Protein AF-A0A2S2P0H0-F1 (afdb_monomer_lite)

Radius of gyration: 35.39 Å; chains: 1; bounding box: 73×64×90 Å

InterPro domains:
  IPR006958 Mak16 protein [PF04874] (46-156)

Foldseek 3Di:
DCVVCVPPDPVVVVVVVVVVVVVVVVVVVVVVVVPDDDADQDDDDPVNVVVVVLVVVLCCLVPVVVLVVLVVVLVCVVVCVPPPPDPDDPVVNVVSVVVNVVVVVPPPPPNPPPSVVVCVVVPDPDPPPPDPPPDDPPDDDDDDDDDDDDDDDDDPPPVVPDDDDDDDDPDDDDRDHDDDDDPPPDDD

Sequence (188 aa):
MNEHMLYWPGPLKSMCKQRFVRITQYLIRMRKLKLKTQKELVSMPRKVEKRVKRREYKAEIAARLDNVIEKELVERLKKGTYGDMYNINQQAFEKALEKEGEEDEDNDDVDEYTAAEEESDIGEDNDEMFDSDIEDGDNVSDYVCSDGEEEEMEDIEDIAAKKIKKVVKPKGRPHVEIEYENEVNKTN

Structure (mmCIF, N/CA/C/O backbone):
data_AF-A0A2S2P0H0-F1
#
_entry.id   AF-A0A2S2P0H0-F1
#
loop_
_atom_site.group_PDB
_atom_site.id
_atom_site.type_symbol
_atom_site.label_atom_id
_atom_site.label_alt_id
_atom_site.label_comp_id
_atom_site.label_asym_id
_atom_site.label_entity_id
_atom_site.label_seq_id
_atom_site.pdbx_PDB_ins_code
_atom_site.Cartn_x
_atom_site.Cartn_y
_atom_site.Cartn_z
_atom_site.occupancy
_atom_site.B_iso_or_equiv
_atom_site.auth_seq_id
_atom_site.auth_comp_id
_atom_site.auth_asym_id
_atom_site.auth_atom_id
_atom_site.pdbx_PDB_model_num
ATOM 1 N N . MET A 1 1 ? 26.854 -6.892 -38.963 1.00 72.81 1 MET A N 1
ATOM 2 C CA . MET A 1 1 ? 27.059 -5.420 -38.863 1.00 72.81 1 MET A CA 1
ATOM 3 C C . MET A 1 1 ? 28.357 -4.970 -39.531 1.00 72.81 1 MET A C 1
ATOM 5 O O . MET A 1 1 ? 28.310 -4.035 -40.312 1.00 72.81 1 MET A O 1
ATOM 9 N N . ASN A 1 2 ? 29.493 -5.638 -39.281 1.00 77.00 2 ASN A N 1
ATOM 10 C CA . ASN A 1 2 ? 30.774 -5.290 -39.919 1.00 77.00 2 ASN A CA 1
ATOM 11 C C . ASN A 1 2 ? 30.757 -5.454 -41.447 1.00 77.00 2 ASN A C 1
ATOM 13 O O . ASN A 1 2 ? 31.268 -4.591 -42.148 1.00 77.00 2 ASN A O 1
ATOM 17 N N . GLU A 1 3 ? 30.110 -6.509 -41.944 1.00 85.06 3 GLU A N 1
ATOM 18 C CA . GLU A 1 3 ? 29.990 -6.801 -43.380 1.00 85.06 3 GLU A CA 1
ATOM 19 C C . GLU A 1 3 ? 29.195 -5.725 -44.136 1.00 85.06 3 GLU A C 1
ATOM 21 O O . GLU A 1 3 ? 29.598 -5.290 -45.206 1.00 85.06 3 GLU A O 1
ATOM 26 N N . HIS A 1 4 ? 28.111 -5.211 -43.546 1.00 86.06 4 HIS A N 1
ATOM 27 C CA . HIS A 1 4 ? 27.247 -4.208 -44.184 1.00 86.06 4 HIS A CA 1
ATOM 28 C C . HIS A 1 4 ? 27.751 -2.763 -44.052 1.00 86.06 4 HIS A C 1
ATOM 30 O O . HIS A 1 4 ? 27.217 -1.870 -44.700 1.00 86.06 4 HIS A O 1
ATOM 36 N N . MET A 1 5 ? 28.764 -2.507 -43.218 1.00 87.88 5 MET A N 1
ATOM 37 C CA . MET A 1 5 ? 29.334 -1.169 -43.012 1.00 87.88 5 MET A CA 1
ATOM 38 C C . MET A 1 5 ? 30.799 -1.104 -43.453 1.00 87.88 5 MET A C 1
ATOM 40 O O . MET A 1 5 ? 31.582 -0.370 -42.858 1.00 87.88 5 MET A O 1
ATOM 44 N N . LEU A 1 6 ? 31.213 -1.865 -44.471 1.00 88.06 6 LEU A N 1
ATOM 45 C CA . LEU A 1 6 ? 32.625 -1.956 -44.868 1.00 88.06 6 LEU A CA 1
ATOM 46 C C . LEU A 1 6 ? 33.218 -0.591 -45.276 1.00 88.06 6 LEU A C 1
ATOM 48 O O . LEU A 1 6 ? 34.285 -0.230 -44.784 1.00 88.06 6 LEU A O 1
ATOM 52 N N . TYR A 1 7 ? 32.470 0.205 -46.045 1.00 90.19 7 TYR A N 1
ATOM 53 C CA . TYR A 1 7 ? 32.905 1.503 -46.589 1.00 90.19 7 TYR A CA 1
ATOM 54 C C . TYR A 1 7 ? 32.625 2.720 -45.690 1.00 90.19 7 TYR A C 1
ATOM 56 O O . TYR A 1 7 ? 32.912 3.849 -46.070 1.00 90.19 7 TYR A O 1
ATOM 64 N N . TRP A 1 8 ? 32.052 2.517 -44.501 1.00 88.69 8 TRP A N 1
ATOM 65 C CA . TRP A 1 8 ? 31.747 3.614 -43.575 1.00 88.69 8 TRP A CA 1
ATOM 66 C C . TRP A 1 8 ? 32.969 4.020 -42.737 1.00 88.69 8 TRP A C 1
ATOM 68 O O . TRP A 1 8 ? 33.844 3.184 -42.493 1.00 88.69 8 TRP A O 1
ATOM 78 N N . PRO A 1 9 ? 33.038 5.264 -42.234 1.00 93.38 9 PRO A N 1
ATOM 79 C CA . PRO A 1 9 ? 34.123 5.687 -41.355 1.00 93.38 9 PRO A CA 1
ATOM 80 C C . PRO A 1 9 ? 34.045 4.976 -39.992 1.00 93.38 9 PRO A C 1
ATOM 82 O O . PRO A 1 9 ? 32.965 4.640 -39.492 1.00 93.38 9 PRO A O 1
ATOM 85 N N . GLY A 1 10 ? 35.209 4.737 -39.382 1.00 89.44 10 GLY A N 1
ATOM 86 C CA . GLY A 1 10 ? 35.362 3.982 -38.129 1.00 89.44 10 GLY A CA 1
ATOM 87 C C . GLY A 1 10 ? 34.477 4.452 -36.961 1.00 89.44 10 GLY A C 1
ATOM 88 O O . GLY A 1 10 ? 33.816 3.602 -36.351 1.00 89.44 10 GLY A O 1
ATOM 89 N N . PRO A 1 11 ? 34.377 5.767 -36.676 1.00 91.81 11 PRO A N 1
ATOM 90 C CA . PRO A 1 11 ? 33.559 6.280 -35.575 1.00 91.81 11 PRO A CA 1
ATOM 91 C C . PRO A 1 11 ? 32.082 5.894 -35.695 1.00 91.81 11 PRO A C 1
ATOM 93 O O . PRO A 1 11 ? 31.478 5.434 -34.727 1.00 91.81 11 PRO A O 1
ATOM 96 N N . LEU A 1 12 ? 31.511 5.972 -36.902 1.00 90.12 12 LEU A N 1
ATOM 97 C CA . LEU A 1 12 ? 30.113 5.605 -37.143 1.00 90.12 12 LEU A CA 1
ATOM 98 C C . LEU A 1 12 ? 29.880 4.106 -36.917 1.00 90.12 12 LEU A C 1
ATOM 100 O O . LEU A 1 12 ? 28.886 3.730 -36.296 1.00 90.12 12 LEU A O 1
ATOM 104 N N . LYS A 1 13 ? 30.826 3.240 -37.306 1.00 90.50 13 LYS A N 1
ATOM 105 C CA . LYS A 1 13 ? 30.746 1.799 -37.000 1.00 90.50 13 LYS A CA 1
ATOM 106 C C . LYS A 1 13 ? 30.782 1.532 -35.495 1.00 90.50 13 LYS A C 1
ATOM 108 O O . LYS A 1 13 ? 30.028 0.685 -35.018 1.00 90.50 13 LYS A O 1
ATOM 113 N N . SER A 1 14 ? 31.644 2.231 -34.754 1.00 91.88 14 SER A N 1
ATOM 114 C CA . SER A 1 14 ? 31.750 2.092 -33.295 1.00 91.88 14 SER A CA 1
ATOM 115 C C . SER A 1 14 ? 30.448 2.499 -32.602 1.00 91.88 14 SER A C 1
ATOM 117 O O . SER A 1 14 ? 29.879 1.714 -31.843 1.00 91.88 14 SER A O 1
ATOM 119 N N . MET A 1 15 ? 29.898 3.662 -32.961 1.00 94.12 15 MET A N 1
ATOM 120 C CA . MET A 1 15 ? 28.630 4.154 -32.414 1.00 94.12 15 MET A CA 1
ATOM 121 C C . MET A 1 15 ? 27.467 3.206 -32.726 1.00 94.12 15 MET A C 1
ATOM 123 O O . MET A 1 15 ? 26.663 2.891 -31.849 1.00 94.12 15 MET A O 1
ATOM 127 N N . CYS A 1 16 ? 27.391 2.687 -33.953 1.00 93.00 16 CYS A N 1
ATOM 128 C CA . CYS A 1 16 ? 26.386 1.698 -34.336 1.00 93.00 16 CYS A CA 1
ATOM 129 C C . CYS A 1 16 ? 26.512 0.395 -33.532 1.00 93.00 16 CYS A C 1
ATOM 131 O O . CYS A 1 16 ? 25.497 -0.130 -33.072 1.00 93.00 16 CYS A O 1
ATOM 133 N N . LYS A 1 17 ? 27.734 -0.098 -33.292 1.00 91.75 17 LYS A N 1
ATOM 134 C CA . LYS A 1 17 ? 27.976 -1.273 -32.438 1.00 91.75 17 LYS A CA 1
ATOM 135 C C . LYS A 1 17 ? 27.566 -1.021 -30.993 1.00 91.75 17 LYS A C 1
ATOM 137 O O . LYS A 1 17 ? 26.845 -1.831 -30.420 1.00 91.75 17 LYS A O 1
ATOM 142 N N . GLN A 1 18 ? 27.982 0.103 -30.417 1.00 94.94 18 GLN A N 1
ATOM 143 C CA . GLN A 1 18 ? 27.634 0.477 -29.046 1.00 94.94 18 GLN A CA 1
ATOM 144 C C . GLN A 1 18 ? 26.114 0.588 -28.871 1.00 94.94 18 GLN A C 1
ATOM 146 O O . GLN A 1 18 ? 25.552 0.035 -27.924 1.00 94.94 18 GLN A O 1
ATOM 151 N N . ARG A 1 19 ? 25.425 1.230 -29.825 1.00 95.94 19 ARG A N 1
ATOM 152 C CA . ARG A 1 19 ? 23.957 1.319 -29.849 1.00 95.94 19 ARG A CA 1
ATOM 153 C C . ARG A 1 19 ? 23.307 -0.055 -29.980 1.00 95.94 19 ARG A C 1
ATOM 155 O O . ARG A 1 19 ? 22.379 -0.347 -29.234 1.00 95.94 19 ARG A O 1
ATOM 162 N N . PHE A 1 20 ? 23.807 -0.914 -30.867 1.00 95.44 20 PHE A N 1
ATOM 163 C CA . PHE A 1 20 ? 23.297 -2.275 -31.034 1.00 95.44 20 PHE A CA 1
ATOM 164 C C . PHE A 1 20 ? 23.425 -3.095 -29.744 1.00 95.44 20 PHE A C 1
ATOM 166 O O . PHE A 1 20 ? 22.461 -3.731 -29.313 1.00 95.44 20 PHE A O 1
ATOM 173 N N . VAL A 1 21 ? 24.578 -3.028 -29.076 1.00 96.31 21 VAL A N 1
ATOM 174 C CA . VAL A 1 21 ? 24.797 -3.688 -27.781 1.00 96.31 21 VAL A CA 1
ATOM 175 C C . VAL A 1 21 ? 23.838 -3.140 -26.722 1.00 96.31 21 VAL A C 1
ATOM 177 O O . VAL A 1 21 ? 23.180 -3.916 -26.036 1.00 96.31 21 VAL A O 1
ATOM 180 N N . ARG A 1 22 ? 23.673 -1.817 -26.621 1.00 97.50 22 ARG A N 1
ATOM 181 C CA . ARG A 1 22 ? 22.754 -1.213 -25.643 1.00 97.50 22 ARG A CA 1
ATOM 182 C C . ARG A 1 22 ? 21.293 -1.605 -25.900 1.00 97.50 22 ARG A C 1
ATOM 184 O O . ARG A 1 22 ? 20.598 -1.992 -24.965 1.00 97.50 22 ARG A O 1
ATOM 191 N N . ILE A 1 23 ? 20.840 -1.575 -27.155 1.00 97.69 23 ILE A N 1
ATOM 192 C CA . ILE A 1 23 ? 19.479 -1.987 -27.541 1.00 97.69 23 ILE A CA 1
ATOM 193 C C . ILE A 1 23 ? 19.255 -3.466 -27.218 1.00 97.69 23 ILE A C 1
ATOM 195 O O . ILE A 1 23 ? 18.267 -3.814 -26.577 1.00 97.69 23 ILE A O 1
ATOM 199 N N . THR A 1 24 ? 20.176 -4.348 -27.610 1.00 97.56 24 THR A N 1
ATOM 200 C CA . THR A 1 24 ? 20.054 -5.790 -27.331 1.00 97.56 24 THR A CA 1
ATOM 201 C C . THR A 1 24 ? 20.066 -6.087 -25.831 1.00 97.56 24 THR A C 1
ATOM 203 O O . THR A 1 24 ? 19.230 -6.860 -25.359 1.00 97.56 24 THR A O 1
ATOM 206 N N . GLN A 1 25 ? 20.925 -5.421 -25.053 1.00 97.88 25 GLN A N 1
ATOM 207 C CA . GLN A 1 25 ? 20.916 -5.504 -23.590 1.00 97.88 25 GLN A CA 1
ATOM 208 C C . GLN A 1 25 ? 19.575 -5.050 -22.997 1.00 97.88 25 GLN A C 1
ATOM 210 O O . GLN A 1 25 ? 19.044 -5.720 -22.108 1.00 97.88 25 GLN A O 1
ATOM 215 N N . TYR A 1 26 ? 18.989 -3.957 -23.496 1.00 98.12 26 TYR A N 1
ATOM 216 C CA . TYR A 1 26 ? 17.672 -3.487 -23.055 1.00 98.12 26 TYR A CA 1
ATOM 217 C C . TYR A 1 26 ? 16.561 -4.472 -23.409 1.00 98.12 26 TYR A C 1
ATOM 219 O O . TYR A 1 26 ? 15.724 -4.759 -22.557 1.00 98.12 26 TYR A O 1
ATOM 227 N N . LEU A 1 27 ? 16.583 -5.069 -24.603 1.00 97.69 27 LEU A N 1
ATOM 228 C CA . LEU A 1 27 ? 15.638 -6.122 -24.988 1.00 97.69 27 LEU A CA 1
ATOM 229 C C . LEU A 1 27 ? 15.731 -7.333 -24.049 1.00 97.69 27 LEU A C 1
ATOM 231 O O . LEU A 1 27 ? 14.707 -7.835 -23.584 1.00 97.69 27 LEU A O 1
ATOM 235 N N . ILE A 1 28 ? 16.948 -7.783 -23.724 1.00 97.25 28 ILE A N 1
ATOM 236 C CA . ILE A 1 28 ? 17.166 -8.875 -22.764 1.00 97.25 28 ILE A CA 1
ATOM 237 C C . ILE A 1 28 ? 16.638 -8.481 -21.379 1.00 97.25 28 ILE A C 1
ATOM 239 O O . ILE A 1 28 ? 15.937 -9.270 -20.743 1.00 97.25 28 ILE A O 1
ATOM 243 N N . ARG A 1 29 ? 16.933 -7.263 -20.910 1.00 97.44 29 ARG A N 1
ATOM 244 C CA . ARG A 1 29 ? 16.452 -6.754 -19.618 1.00 97.44 29 ARG A CA 1
ATOM 245 C C . ARG A 1 29 ? 14.926 -6.674 -19.571 1.00 97.44 29 ARG A C 1
ATOM 247 O O . ARG A 1 29 ? 14.353 -7.114 -18.582 1.00 97.44 29 ARG A O 1
ATOM 254 N N . MET A 1 30 ? 14.274 -6.191 -20.627 1.00 95.50 30 MET A N 1
ATOM 255 C CA . MET A 1 30 ? 12.811 -6.138 -20.727 1.00 95.50 30 MET A CA 1
ATOM 256 C C . MET A 1 30 ? 12.186 -7.532 -20.673 1.00 95.50 30 MET A C 1
ATOM 258 O O . MET A 1 30 ? 11.247 -7.742 -19.913 1.00 95.50 30 MET A O 1
ATOM 262 N N . ARG A 1 31 ? 12.736 -8.513 -21.404 1.00 96.06 31 ARG A N 1
ATOM 263 C CA . ARG A 1 31 ? 12.261 -9.909 -21.337 1.00 96.06 31 ARG A CA 1
ATOM 264 C C . ARG A 1 31 ? 12.406 -10.490 -19.931 1.00 96.06 31 ARG A C 1
ATOM 266 O O . ARG A 1 31 ? 11.478 -11.117 -19.434 1.00 96.06 31 ARG A O 1
ATOM 273 N N . LYS A 1 32 ? 13.542 -10.237 -19.271 1.00 94.88 32 LYS A N 1
ATOM 274 C CA . LYS A 1 32 ? 13.770 -10.653 -17.879 1.00 94.88 32 LYS A CA 1
ATOM 275 C C . LYS A 1 32 ? 12.809 -9.969 -16.905 1.00 94.88 32 LYS A C 1
ATOM 277 O O . LYS A 1 32 ? 12.354 -10.624 -15.981 1.00 94.88 32 LYS A O 1
ATOM 282 N N . LEU A 1 33 ? 12.512 -8.682 -17.091 1.00 91.94 33 LEU A N 1
ATOM 283 C CA . LEU A 1 33 ? 11.548 -7.953 -16.260 1.00 91.94 33 LEU A CA 1
ATOM 284 C C . LEU A 1 33 ? 10.122 -8.468 -16.463 1.00 91.94 33 LEU A C 1
ATOM 286 O O . LEU A 1 33 ? 9.425 -8.654 -15.480 1.00 91.94 33 LEU A O 1
ATOM 290 N N . LYS A 1 34 ? 9.725 -8.791 -17.700 1.00 90.88 34 LYS A N 1
ATOM 291 C CA . LYS A 1 34 ? 8.403 -9.360 -18.005 1.00 90.88 34 LYS A CA 1
ATOM 292 C C . LYS A 1 34 ? 8.170 -10.734 -17.363 1.00 90.88 34 LYS A C 1
ATOM 294 O O . LYS A 1 34 ? 7.041 -11.058 -17.024 1.00 90.88 34 LYS A O 1
ATOM 299 N N . LEU A 1 35 ? 9.219 -11.547 -17.224 1.00 93.00 35 LEU A N 1
ATOM 300 C CA . LEU A 1 35 ? 9.141 -12.856 -16.562 1.00 93.00 35 LEU A CA 1
ATOM 301 C C . LEU A 1 35 ? 9.140 -12.757 -15.030 1.00 93.00 35 LEU A C 1
ATOM 303 O O . LEU A 1 35 ? 8.790 -13.725 -14.363 1.00 93.00 35 LEU A O 1
ATOM 307 N N . LYS A 1 36 ? 9.559 -11.621 -14.463 1.00 90.00 36 LYS A N 1
ATOM 308 C CA . LYS A 1 36 ? 9.526 -11.402 -13.017 1.00 90.00 36 LYS A CA 1
ATOM 309 C C . LYS A 1 36 ? 8.128 -10.949 -12.614 1.00 90.00 36 LYS A C 1
ATOM 311 O O . LYS A 1 36 ? 7.614 -9.980 -13.160 1.00 90.00 36 LYS A O 1
ATOM 316 N N . THR A 1 37 ? 7.551 -11.595 -11.609 1.00 85.19 37 THR A N 1
ATOM 317 C CA . THR A 1 37 ? 6.356 -11.093 -10.927 1.00 85.19 37 THR A CA 1
ATOM 318 C C . THR A 1 37 ? 6.739 -9.835 -10.149 1.00 85.19 37 THR A C 1
ATOM 320 O O . THR A 1 37 ? 7.510 -9.906 -9.190 1.00 85.19 37 THR A O 1
ATOM 323 N N . GLN A 1 38 ? 6.265 -8.672 -10.594 1.00 82.75 38 GLN A N 1
ATOM 324 C CA . GLN A 1 38 ? 6.439 -7.407 -9.882 1.00 82.75 38 GLN A CA 1
ATOM 325 C C . GLN A 1 38 ? 5.114 -7.023 -9.233 1.00 82.75 38 GLN A C 1
ATOM 327 O O . GLN A 1 38 ? 4.071 -7.133 -9.873 1.00 82.75 38 GLN A O 1
ATOM 332 N N . LYS A 1 39 ? 5.164 -6.586 -7.971 1.00 87.88 39 LYS A N 1
ATOM 333 C CA . LYS A 1 39 ? 4.005 -5.985 -7.309 1.00 87.88 39 LYS A CA 1
ATOM 334 C C . LYS A 1 39 ? 3.712 -4.642 -7.973 1.00 87.88 39 LYS A C 1
ATOM 336 O O . LYS A 1 39 ? 4.641 -3.901 -8.310 1.00 87.88 39 LYS A O 1
ATOM 341 N N . GLU A 1 40 ? 2.436 -4.358 -8.192 1.00 88.00 40 GLU A N 1
ATOM 342 C CA . GLU A 1 40 ? 2.013 -3.080 -8.746 1.00 88.00 40 GLU A CA 1
ATOM 343 C C . GLU A 1 40 ? 2.240 -1.983 -7.704 1.00 88.00 40 GLU A C 1
ATOM 345 O O . GLU A 1 40 ? 1.759 -2.063 -6.575 1.00 88.00 40 GLU A O 1
ATOM 350 N N . LEU A 1 41 ? 3.026 -0.969 -8.067 1.00 88.81 41 LEU A N 1
ATOM 351 C CA . LEU A 1 41 ? 3.240 0.193 -7.215 1.00 88.81 41 LEU A CA 1
ATOM 352 C C . LEU A 1 41 ? 2.031 1.117 -7.349 1.00 88.81 41 LEU A C 1
ATOM 354 O O . LEU A 1 41 ? 2.004 1.985 -8.220 1.00 88.81 41 LEU A O 1
ATOM 358 N N . VAL A 1 42 ? 1.042 0.924 -6.483 1.00 90.81 42 VAL A N 1
ATOM 359 C CA . VAL A 1 42 ? -0.102 1.830 -6.375 1.00 90.81 42 VAL A CA 1
ATOM 360 C C . VAL A 1 42 ? 0.281 3.001 -5.478 1.00 90.81 42 VAL A C 1
ATOM 362 O O . VAL A 1 42 ? 0.813 2.822 -4.381 1.00 90.81 42 VAL A O 1
ATOM 365 N N . SER A 1 43 ? 0.037 4.224 -5.946 1.00 91.44 43 SER A N 1
ATOM 366 C CA . SER A 1 43 ? 0.219 5.409 -5.116 1.00 91.44 43 SER A CA 1
ATOM 367 C C . SER A 1 43 ? -1.023 5.641 -4.258 1.00 91.44 43 SER A C 1
ATOM 369 O O . SER A 1 43 ? -2.128 5.823 -4.766 1.00 91.44 43 SER A O 1
ATOM 371 N N . MET A 1 44 ? -0.833 5.683 -2.941 1.00 88.88 44 MET A N 1
ATOM 372 C CA . MET A 1 44 ? -1.871 6.123 -2.015 1.00 88.88 44 MET A CA 1
ATOM 373 C C . MET A 1 44 ? -1.708 7.626 -1.768 1.00 88.88 44 MET A C 1
ATOM 375 O O . MET A 1 44 ? -0.645 8.084 -1.336 1.00 88.88 44 MET A O 1
ATOM 379 N N . PRO A 1 45 ? -2.712 8.457 -2.095 1.00 93.00 45 PRO A N 1
ATOM 380 C CA . PRO A 1 45 ? -2.614 9.883 -1.844 1.00 93.00 45 PRO A CA 1
ATOM 381 C C . PRO A 1 45 ? -2.713 10.143 -0.338 1.00 93.00 45 PRO A C 1
ATOM 383 O O . PRO A 1 45 ? -3.603 9.629 0.339 1.00 93.00 45 PRO A O 1
ATOM 386 N N . ARG A 1 46 ? -1.858 11.035 0.177 1.00 91.19 46 ARG A N 1
ATOM 387 C CA . ARG A 1 46 ? -1.765 11.365 1.615 1.00 91.19 46 ARG A CA 1
ATOM 388 C C . ARG A 1 46 ? -3.115 11.753 2.238 1.00 91.19 46 ARG A C 1
ATOM 390 O O . ARG A 1 46 ? -3.367 11.478 3.405 1.00 91.19 46 ARG A O 1
ATOM 397 N N . LYS A 1 47 ? -4.010 12.379 1.461 1.00 93.50 47 LYS A N 1
ATOM 398 C CA . LYS A 1 47 ? -5.371 12.742 1.902 1.00 93.50 47 LYS A CA 1
ATOM 399 C C . LYS A 1 47 ? -6.254 11.516 2.166 1.00 93.50 47 LYS A C 1
ATOM 401 O O . LYS A 1 47 ? -7.086 11.563 3.068 1.00 93.50 47 L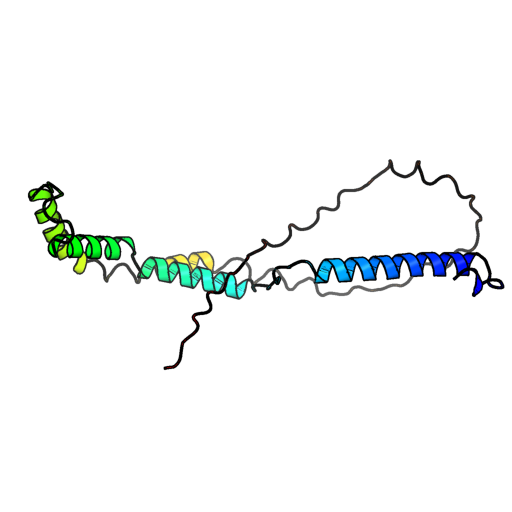YS A O 1
ATOM 406 N N . VAL A 1 48 ? -6.088 10.440 1.393 1.00 92.69 48 VAL A N 1
ATOM 407 C CA . VAL A 1 48 ? -6.803 9.173 1.610 1.00 92.69 48 VAL A CA 1
ATOM 408 C C . VAL A 1 48 ? -6.224 8.460 2.821 1.00 92.69 48 VAL A C 1
ATOM 410 O O . VAL A 1 48 ? -6.998 8.101 3.696 1.00 92.69 48 VAL A O 1
ATOM 413 N N . GLU A 1 49 ? -4.900 8.367 2.947 1.00 91.12 49 GLU A N 1
ATOM 414 C CA . GLU A 1 49 ? -4.246 7.758 4.119 1.00 91.12 49 GLU A CA 1
ATOM 415 C C . GLU A 1 49 ? -4.694 8.419 5.430 1.00 91.12 49 GLU A C 1
ATOM 417 O O . GLU A 1 49 ? -5.170 7.746 6.340 1.00 91.12 49 GLU A O 1
ATOM 422 N N . LYS A 1 50 ? -4.650 9.757 5.498 1.00 92.25 50 LYS A N 1
ATOM 423 C CA . LYS A 1 50 ? -5.132 10.517 6.665 1.00 92.25 50 LYS A CA 1
ATOM 424 C C . LYS A 1 50 ? -6.615 10.267 6.961 1.00 92.25 50 LYS A C 1
ATOM 426 O O . LYS A 1 50 ? -7.030 10.294 8.115 1.00 92.25 50 LYS A O 1
ATOM 431 N N . ARG A 1 51 ? -7.442 10.089 5.928 1.00 94.06 51 ARG A N 1
ATOM 432 C CA . ARG A 1 51 ? -8.881 9.839 6.087 1.00 94.06 51 ARG A CA 1
ATOM 433 C C . ARG A 1 51 ? -9.148 8.419 6.572 1.00 94.06 51 ARG A C 1
ATOM 435 O O . ARG A 1 51 ? -9.986 8.250 7.446 1.00 94.06 51 ARG A O 1
ATOM 442 N N . VAL A 1 52 ? -8.458 7.432 6.005 1.00 93.19 52 VAL A N 1
ATOM 443 C CA . VAL A 1 52 ? -8.560 6.026 6.408 1.00 93.19 52 VAL A CA 1
ATOM 444 C C . VAL A 1 52 ? -8.113 5.883 7.856 1.00 93.19 52 VAL A C 1
ATOM 446 O O . VAL A 1 52 ? -8.902 5.400 8.651 1.00 93.19 52 VAL A O 1
ATOM 449 N N . LYS A 1 53 ? -6.959 6.450 8.231 1.00 93.38 53 LYS A N 1
ATOM 450 C CA . LYS A 1 53 ? -6.458 6.415 9.613 1.00 93.38 53 LYS A CA 1
ATOM 451 C C . LYS A 1 53 ? -7.434 7.027 10.625 1.00 93.38 53 LYS A C 1
ATOM 453 O O . LYS A 1 53 ? -7.662 6.467 11.686 1.00 93.38 53 LYS A O 1
ATOM 458 N N . ARG A 1 54 ? -8.054 8.168 10.297 1.00 92.94 54 ARG A N 1
ATOM 459 C CA . ARG A 1 54 ? -9.074 8.777 11.173 1.00 92.94 54 ARG A CA 1
ATOM 460 C C . ARG A 1 54 ? -10.340 7.929 11.285 1.00 92.94 54 ARG A C 1
ATOM 462 O O . ARG A 1 54 ? -10.940 7.881 12.348 1.00 92.94 54 ARG A O 1
ATOM 469 N N . ARG A 1 55 ? -10.769 7.291 10.193 1.00 95.56 55 ARG A N 1
ATOM 470 C CA . ARG A 1 55 ? -11.926 6.380 10.211 1.00 95.56 55 ARG A CA 1
ATOM 471 C C . ARG A 1 55 ? -11.633 5.119 11.013 1.00 95.56 55 ARG A C 1
ATOM 473 O O . ARG A 1 55 ? -12.503 4.683 11.744 1.00 95.56 55 ARG A O 1
ATOM 480 N N . GLU A 1 56 ? -10.430 4.581 10.871 1.00 91.75 56 GLU A N 1
ATOM 481 C CA . GLU A 1 56 ? -9.930 3.434 11.626 1.00 91.75 56 GLU A CA 1
ATOM 482 C C . GLU A 1 56 ? -9.925 3.736 13.124 1.00 91.75 56 GLU A C 1
ATOM 484 O O . GLU A 1 56 ? -10.544 3.001 13.877 1.00 91.75 56 GLU A O 1
ATOM 489 N N . TYR A 1 57 ? -9.369 4.877 13.534 1.00 89.50 57 TYR A N 1
ATOM 490 C CA . TYR A 1 57 ? -9.366 5.294 14.936 1.00 89.50 57 TYR A CA 1
ATOM 491 C C . TYR A 1 57 ? -10.779 5.457 15.518 1.00 89.50 57 TYR A C 1
ATOM 493 O O . TYR A 1 57 ? -11.090 4.931 16.581 1.00 89.50 57 TYR A O 1
ATOM 501 N N . LYS A 1 58 ? -11.683 6.119 14.780 1.00 90.44 58 LYS A N 1
ATOM 502 C CA . LYS A 1 58 ? -13.091 6.238 15.197 1.00 90.44 58 LYS A CA 1
ATOM 503 C C . LYS A 1 58 ? -13.784 4.876 15.279 1.00 90.44 58 LYS A C 1
ATOM 505 O O . LYS A 1 58 ? -14.619 4.677 16.152 1.00 90.44 58 LYS A O 1
ATOM 510 N N . ALA A 1 59 ? -13.452 3.952 14.379 1.00 92.25 59 ALA A N 1
ATOM 511 C CA . ALA A 1 59 ? -13.991 2.600 14.405 1.00 92.25 59 ALA A CA 1
ATOM 512 C C . ALA A 1 59 ? -13.445 1.786 15.586 1.00 92.25 59 ALA A C 1
ATOM 514 O O . ALA A 1 59 ? -14.206 1.037 16.181 1.00 92.25 59 ALA A O 1
ATOM 515 N N . GLU A 1 60 ? -12.170 1.947 15.945 1.00 88.56 60 GLU A N 1
ATOM 516 C CA . GLU A 1 60 ? -11.552 1.290 17.103 1.00 88.56 60 GLU A CA 1
ATOM 517 C C . GLU A 1 60 ? -12.218 1.724 18.413 1.00 88.56 60 GLU A C 1
ATOM 519 O O . GLU A 1 60 ? -12.633 0.869 19.197 1.00 88.56 60 GLU A O 1
ATOM 524 N N . ILE A 1 61 ? -12.407 3.037 18.598 1.00 88.56 61 ILE A N 1
ATOM 525 C CA . ILE A 1 61 ? -13.097 3.588 19.773 1.00 88.56 61 ILE A CA 1
ATOM 526 C C . ILE A 1 61 ? -14.540 3.083 19.837 1.00 88.56 61 ILE A C 1
ATOM 528 O O . ILE A 1 61 ? -14.954 2.565 20.870 1.00 88.56 61 ILE A O 1
ATOM 532 N N . ALA A 1 62 ? -15.289 3.181 18.734 1.00 86.06 62 ALA A N 1
ATOM 533 C CA . ALA A 1 62 ? -16.695 2.779 18.700 1.00 86.06 62 ALA A CA 1
ATOM 534 C C . ALA A 1 62 ? -16.891 1.262 18.864 1.00 86.06 62 ALA A C 1
ATOM 536 O O . ALA A 1 62 ? -17.902 0.818 19.402 1.00 86.06 62 ALA A O 1
ATOM 537 N N . ALA A 1 63 ? -15.949 0.442 18.386 1.00 86.25 63 ALA A N 1
ATOM 538 C CA . ALA A 1 63 ? -16.074 -1.011 18.442 1.00 86.25 63 ALA A CA 1
ATOM 539 C C . ALA A 1 63 ? -15.877 -1.589 19.851 1.00 86.25 63 ALA A C 1
ATOM 541 O O . ALA A 1 63 ? -16.355 -2.699 20.082 1.00 86.25 63 ALA A O 1
ATOM 542 N N . ARG A 1 64 ? -15.158 -0.888 20.752 1.00 88.31 64 ARG A N 1
ATOM 543 C CA . ARG A 1 64 ? -14.814 -1.325 22.128 1.00 88.31 64 ARG A CA 1
ATOM 544 C C . ARG A 1 64 ? -14.620 -2.844 22.231 1.00 88.31 64 ARG A C 1
ATOM 546 O O . ARG A 1 64 ? -15.367 -3.538 22.922 1.00 88.31 64 ARG A O 1
ATOM 553 N N . LEU A 1 65 ? -13.636 -3.361 21.487 1.00 88.50 65 LEU A N 1
ATOM 554 C CA . LEU A 1 65 ? -13.486 -4.801 21.237 1.00 88.50 65 LEU A CA 1
ATOM 555 C C . LEU A 1 65 ? -13.402 -5.633 22.521 1.00 88.50 65 LEU A C 1
ATOM 557 O O . LEU A 1 65 ? -13.976 -6.717 22.562 1.00 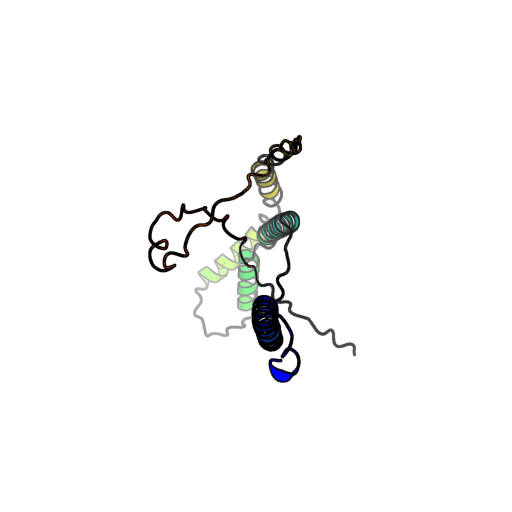88.50 65 LEU A O 1
ATOM 561 N N . ASP A 1 66 ? -12.752 -5.120 23.565 1.00 89.19 66 ASP A N 1
ATOM 562 C CA . ASP A 1 66 ? -12.625 -5.814 24.848 1.00 89.19 66 ASP A CA 1
ATOM 563 C C . ASP A 1 66 ? -13.997 -6.087 25.482 1.00 89.19 66 ASP A C 1
ATOM 565 O O . ASP A 1 66 ? -14.287 -7.227 25.835 1.00 89.19 66 ASP A O 1
ATOM 569 N N . ASN A 1 67 ? -14.896 -5.097 25.499 1.00 88.88 67 ASN A N 1
ATOM 570 C CA . ASN A 1 67 ? -16.248 -5.245 26.049 1.00 88.88 67 ASN A CA 1
ATOM 571 C C . ASN A 1 67 ? -17.065 -6.272 25.252 1.00 88.88 67 ASN A C 1
ATOM 573 O O . ASN A 1 67 ? -17.789 -7.090 25.821 1.00 88.88 67 ASN A O 1
ATOM 577 N N . VAL A 1 68 ? -16.946 -6.249 23.920 1.00 90.56 68 VAL A N 1
ATOM 578 C CA . VAL A 1 68 ? -17.632 -7.211 23.043 1.00 90.56 68 VAL A CA 1
ATOM 579 C C . VAL A 1 68 ? -17.117 -8.630 23.290 1.00 90.56 68 VAL A C 1
ATOM 581 O O . VAL A 1 68 ? -17.911 -9.568 23.372 1.00 90.56 68 VAL A O 1
ATOM 584 N N . ILE A 1 69 ? -15.801 -8.792 23.445 1.00 91.44 69 ILE A N 1
ATOM 585 C CA . ILE A 1 69 ? -15.168 -10.084 23.729 1.00 91.44 69 ILE A CA 1
ATOM 586 C C . ILE A 1 69 ? -15.575 -10.593 25.117 1.00 91.44 69 ILE A C 1
ATOM 588 O O . ILE A 1 69 ? -15.934 -11.763 25.248 1.00 91.44 69 ILE A O 1
ATOM 592 N N . GLU A 1 70 ? -15.558 -9.745 26.146 1.00 87.50 70 GLU A N 1
ATOM 593 C CA . GLU A 1 70 ? -15.959 -10.113 27.509 1.00 87.50 70 GLU A CA 1
ATOM 594 C C . GLU A 1 70 ? -17.407 -10.613 27.553 1.00 87.50 70 GLU A C 1
ATOM 596 O O . GLU A 1 70 ? -17.663 -11.709 28.064 1.00 87.50 70 GLU A O 1
ATOM 601 N N . LYS A 1 71 ? -18.336 -9.878 26.929 1.00 88.56 71 LYS A N 1
ATOM 602 C CA . LYS A 1 71 ? -19.743 -10.288 26.804 1.00 88.56 71 LYS A CA 1
ATOM 603 C C . LYS A 1 71 ? -19.881 -11.638 26.094 1.00 88.56 71 LYS A C 1
ATOM 605 O O . LYS A 1 71 ? -20.583 -12.529 26.574 1.00 88.56 71 LYS A O 1
ATOM 610 N N . GLU A 1 72 ? -19.158 -11.843 24.993 1.00 90.94 72 GLU A N 1
ATOM 611 C CA . GLU A 1 72 ? -19.197 -13.098 24.230 1.00 90.94 72 GLU A CA 1
ATOM 612 C C . GLU A 1 72 ? -18.669 -14.295 25.037 1.00 90.94 72 GLU A C 1
ATOM 614 O O . GLU A 1 72 ? -19.252 -15.386 25.016 1.00 90.94 72 GLU A O 1
ATOM 619 N N . LEU A 1 73 ? -17.594 -14.091 25.802 1.00 88.19 73 LEU A N 1
ATOM 620 C CA . LEU A 1 73 ? -17.020 -15.107 26.682 1.00 88.19 73 LEU A CA 1
ATOM 621 C C . LEU A 1 73 ? -17.966 -15.469 27.830 1.00 88.19 73 LEU A C 1
ATOM 623 O O . LEU A 1 73 ? -18.149 -16.660 28.110 1.00 88.19 73 LEU A O 1
ATOM 627 N N . VAL A 1 74 ? -18.602 -14.481 28.462 1.00 86.25 74 VAL A N 1
ATOM 628 C CA . VAL A 1 74 ? -19.600 -14.711 29.518 1.00 86.25 74 VAL A CA 1
ATOM 629 C C . VAL A 1 74 ? -20.812 -15.456 28.960 1.00 86.25 74 VAL A C 1
ATOM 631 O O . VAL A 1 74 ? -21.262 -16.435 29.559 1.00 86.25 74 VAL A O 1
ATOM 634 N N . GLU A 1 75 ? -21.308 -15.085 27.780 1.00 88.50 75 GLU A N 1
ATOM 635 C CA . GLU A 1 75 ? -22.390 -15.810 27.113 1.00 88.50 75 GLU A CA 1
ATOM 636 C C . GLU A 1 75 ? -22.034 -17.266 26.799 1.00 88.50 75 GLU A C 1
ATOM 638 O O . GLU A 1 75 ? -22.846 -18.169 27.026 1.00 88.50 75 GLU A O 1
ATOM 643 N N . ARG A 1 76 ? -20.835 -17.525 26.266 1.00 87.94 76 ARG A N 1
ATOM 644 C CA . ARG A 1 76 ? -20.357 -18.896 26.021 1.00 87.94 76 ARG A CA 1
ATOM 645 C C . ARG A 1 76 ? -20.246 -19.686 27.316 1.00 87.94 76 ARG A C 1
ATOM 647 O O . ARG A 1 76 ? -20.530 -20.888 27.328 1.00 87.94 76 ARG A O 1
ATOM 654 N N . LEU A 1 77 ? -19.850 -19.029 28.400 1.00 83.69 77 LEU A N 1
ATOM 655 C CA . LEU A 1 77 ? -19.786 -19.661 29.704 1.00 83.69 77 LEU A CA 1
ATOM 656 C C . LEU A 1 77 ? -21.190 -20.010 30.222 1.00 83.69 77 LEU A C 1
ATOM 658 O O . LEU A 1 77 ? -21.421 -21.159 30.596 1.00 83.69 77 LEU A O 1
ATOM 662 N N . LYS A 1 78 ? -22.152 -19.080 30.127 1.00 82.31 78 LYS A N 1
ATOM 663 C CA . LYS A 1 78 ? -23.580 -19.302 30.443 1.00 82.31 78 LYS A CA 1
ATOM 664 C C . LYS A 1 78 ? -24.185 -20.445 29.622 1.00 82.31 78 LYS A C 1
ATOM 666 O O . LYS A 1 78 ? -24.943 -21.254 30.151 1.00 82.31 78 LYS A O 1
ATOM 671 N N . LYS A 1 79 ? -23.831 -20.543 28.335 1.00 86.12 79 LYS A N 1
ATOM 672 C CA . LYS A 1 79 ? -24.269 -21.619 27.423 1.00 86.12 79 LYS A CA 1
ATOM 673 C C . LYS A 1 79 ? -23.675 -22.991 27.781 1.00 86.12 79 LYS A C 1
ATOM 675 O O . LYS A 1 79 ? -24.087 -23.990 27.198 1.00 86.12 79 LYS A O 1
ATOM 680 N N . GLY A 1 80 ? -22.723 -23.064 28.717 1.00 81.06 80 GLY A N 1
ATOM 681 C CA . GLY A 1 80 ? -22.102 -24.320 29.146 1.00 81.06 80 GLY A CA 1
ATOM 682 C C . GLY A 1 80 ? -21.185 -24.940 28.089 1.00 81.06 80 GLY A C 1
ATOM 683 O O . GLY A 1 80 ? -20.918 -26.140 28.134 1.00 81.06 80 GLY A O 1
ATOM 684 N N . THR A 1 81 ? -20.690 -24.136 27.136 1.00 80.06 81 THR A N 1
ATOM 685 C CA . THR A 1 81 ? -19.898 -24.609 25.980 1.00 80.06 81 THR A CA 1
ATOM 686 C C . THR A 1 81 ? -18.632 -25.370 26.391 1.00 80.06 81 THR A C 1
ATOM 688 O O . THR A 1 81 ? -18.136 -26.205 25.640 1.00 80.06 81 THR A O 1
ATOM 691 N N . TYR A 1 82 ? -18.122 -25.094 27.593 1.00 78.44 82 TYR A N 1
ATOM 692 C CA . TYR A 1 82 ? -16.875 -25.641 28.124 1.00 78.44 82 TYR A CA 1
ATOM 693 C C . TYR A 1 82 ? -17.054 -26.827 29.100 1.00 78.44 82 TYR A C 1
ATOM 695 O O . TYR A 1 82 ? -16.069 -27.301 29.667 1.00 78.44 82 TYR A O 1
ATOM 703 N N . GLY A 1 83 ? -18.276 -27.354 29.267 1.00 76.19 83 GLY A N 1
ATOM 704 C CA . GLY A 1 83 ? -18.558 -28.499 30.148 1.00 76.19 83 GLY A CA 1
ATOM 705 C C . GLY A 1 83 ? -18.138 -28.280 31.612 1.00 76.19 83 GLY A C 1
ATOM 706 O O . GLY A 1 83 ? -18.007 -27.149 32.064 1.00 76.19 83 GLY A O 1
ATOM 707 N N . ASP A 1 84 ? -17.892 -29.372 32.345 1.00 69.44 84 ASP A N 1
ATOM 708 C CA . ASP A 1 84 ? -17.378 -29.369 33.734 1.00 69.44 84 ASP A CA 1
ATOM 709 C C . ASP A 1 84 ? -15.832 -29.364 33.788 1.00 69.44 84 ASP A C 1
ATOM 711 O O . ASP A 1 84 ? -15.204 -29.778 34.759 1.00 69.44 84 ASP A O 1
ATOM 715 N N . MET A 1 85 ? -15.172 -28.964 32.693 1.00 65.56 85 MET A N 1
ATOM 716 C CA . MET A 1 85 ? -13.705 -29.017 32.600 1.00 65.56 85 MET A CA 1
ATOM 717 C C . MET A 1 85 ? -13.024 -27.911 33.418 1.00 65.56 85 MET A C 1
ATOM 719 O O . MET A 1 85 ? -11.819 -27.988 33.661 1.00 65.56 85 MET A O 1
ATOM 723 N N . TYR A 1 86 ? -13.774 -26.898 33.858 1.00 69.12 86 TYR A N 1
ATOM 724 C CA . TYR A 1 86 ? -13.242 -25.753 34.585 1.00 69.12 86 TYR A CA 1
ATOM 725 C C . TYR A 1 86 ? -13.890 -25.620 35.963 1.00 69.12 86 TYR A C 1
ATOM 727 O O . TYR A 1 86 ? -15.078 -25.346 36.086 1.00 69.12 86 TYR A O 1
ATOM 735 N N . ASN A 1 87 ? -13.071 -25.728 37.011 1.00 70.56 87 ASN A N 1
ATOM 736 C CA . ASN A 1 87 ? -13.453 -25.410 38.387 1.00 70.56 87 ASN A CA 1
ATOM 737 C C . ASN A 1 87 ? -13.443 -23.887 38.594 1.00 70.56 87 ASN A C 1
ATOM 739 O O . ASN A 1 87 ? -12.543 -23.328 39.228 1.00 70.56 87 ASN A O 1
ATOM 743 N N . ILE A 1 88 ? -14.395 -23.201 37.968 1.00 75.38 88 ILE A N 1
ATOM 744 C CA . ILE A 1 88 ? -14.524 -21.748 38.071 1.00 75.38 88 ILE A CA 1
ATOM 745 C C . ILE A 1 88 ? -15.036 -21.435 39.473 1.00 75.38 88 ILE A C 1
ATOM 747 O O . ILE A 1 88 ? -16.004 -22.032 39.939 1.00 75.38 88 ILE A O 1
ATOM 751 N N . ASN A 1 89 ? -14.378 -20.506 40.170 1.00 80.94 89 ASN A N 1
ATOM 752 C CA . ASN A 1 89 ? -14.855 -20.069 41.474 1.00 80.94 89 ASN A CA 1
ATOM 753 C C . ASN A 1 89 ? -16.246 -19.443 41.301 1.00 80.94 89 ASN A C 1
ATOM 755 O O . ASN A 1 89 ? -16.379 -18.406 40.652 1.00 80.94 89 ASN A O 1
ATOM 759 N N . GLN A 1 90 ? -17.261 -20.065 41.900 1.00 77.06 90 GLN A N 1
ATOM 760 C CA . GLN A 1 90 ? -18.654 -19.635 41.812 1.00 77.06 90 GLN A CA 1
ATOM 761 C C . GLN A 1 90 ? -18.833 -18.165 42.232 1.00 77.06 90 GLN A C 1
ATOM 763 O O . GLN A 1 90 ? -19.575 -17.432 41.589 1.00 77.06 90 GLN A O 1
ATOM 768 N N . GLN A 1 91 ? -18.044 -17.694 43.205 1.00 81.38 91 GLN A N 1
ATOM 769 C CA . GLN A 1 91 ? -18.050 -16.292 43.636 1.00 81.38 91 GLN A CA 1
ATOM 770 C C . GLN A 1 91 ? -17.527 -15.328 42.561 1.00 81.38 91 GLN A C 1
ATOM 772 O O . GLN A 1 91 ? -17.997 -14.200 42.457 1.00 81.38 91 GLN A O 1
ATOM 777 N N . ALA A 1 92 ? -16.544 -15.750 41.759 1.00 80.00 92 ALA A N 1
ATOM 778 C CA . ALA A 1 92 ? -16.011 -14.932 40.670 1.00 80.00 92 ALA A CA 1
ATOM 779 C C . ALA A 1 92 ? -16.981 -14.881 39.481 1.00 80.00 92 ALA A C 1
ATOM 781 O O . ALA A 1 92 ? -17.075 -13.854 38.816 1.00 80.00 92 ALA A O 1
ATOM 782 N N . PHE A 1 93 ? -17.717 -15.970 39.245 1.00 78.44 93 PHE A N 1
ATOM 783 C CA . PHE A 1 93 ? -18.746 -16.033 38.211 1.00 78.44 93 PHE A CA 1
ATOM 784 C C . PHE A 1 93 ? -19.960 -15.163 38.553 1.00 78.44 93 PHE A C 1
ATOM 786 O O . PHE A 1 93 ? -20.382 -14.362 37.728 1.00 78.44 93 PHE A O 1
ATOM 793 N N . GLU A 1 94 ? -20.477 -15.264 39.780 1.00 79.88 94 GLU A N 1
ATOM 794 C CA . GLU A 1 94 ? -21.590 -14.429 40.254 1.00 79.88 94 GLU A CA 1
ATOM 795 C C . GLU A 1 94 ? -21.226 -12.937 40.214 1.00 79.88 94 GLU A C 1
ATOM 797 O O . GLU A 1 94 ? -22.010 -12.128 39.727 1.00 79.88 94 GLU A O 1
ATOM 802 N N . LYS A 1 95 ? -19.993 -12.584 40.602 1.00 82.69 95 LYS A N 1
ATOM 803 C CA . LYS A 1 95 ? -19.481 -11.210 40.505 1.00 82.69 95 LYS A CA 1
ATOM 804 C C . LYS A 1 95 ? -19.375 -10.700 39.061 1.00 82.69 95 LYS A C 1
ATOM 806 O O . LYS A 1 95 ? -19.629 -9.528 38.813 1.00 82.69 95 LYS A O 1
ATOM 811 N N . ALA A 1 96 ? -18.976 -11.550 38.113 1.00 77.31 96 ALA A N 1
ATOM 812 C CA . ALA A 1 96 ? -18.934 -11.174 36.699 1.00 77.31 96 ALA A CA 1
ATOM 813 C C . ALA A 1 96 ? -20.345 -10.956 36.124 1.00 77.31 96 ALA A C 1
ATOM 815 O O . ALA A 1 96 ? -20.530 -10.067 35.303 1.00 77.31 96 ALA A O 1
ATOM 816 N N . LEU A 1 97 ? -21.335 -11.722 36.599 1.00 76.38 97 LEU A N 1
ATOM 817 C CA . LEU A 1 97 ? -22.744 -11.564 36.229 1.00 76.38 97 LEU A CA 1
ATOM 818 C C . LEU A 1 97 ? -23.347 -10.246 36.740 1.00 76.38 97 LEU A C 1
ATOM 820 O O . LEU A 1 97 ? -24.157 -9.633 36.056 1.00 76.38 97 LEU A O 1
ATOM 824 N N . GLU A 1 98 ? -22.974 -9.837 37.954 1.00 77.81 98 GLU A N 1
ATOM 825 C CA . GLU A 1 98 ? -23.411 -8.571 38.555 1.00 77.81 98 GLU A CA 1
ATOM 826 C C . GLU A 1 98 ? -22.775 -7.376 37.829 1.00 77.81 98 GLU A C 1
ATOM 828 O O . GLU A 1 98 ? -23.473 -6.436 37.461 1.00 77.81 98 GLU A O 1
ATOM 833 N N . LYS A 1 99 ? -21.477 -7.476 37.511 1.00 77.50 99 LYS A N 1
ATOM 834 C CA . LYS A 1 99 ? -20.726 -6.458 36.760 1.00 77.50 99 LYS A CA 1
ATOM 835 C C . LYS A 1 99 ? -21.246 -6.254 35.329 1.00 77.50 99 LYS A C 1
ATOM 837 O O . LYS A 1 99 ? -21.322 -5.121 34.873 1.00 77.50 99 LYS A O 1
ATOM 842 N N . GLU A 1 100 ? -21.640 -7.329 34.640 1.00 69.94 100 GLU A N 1
ATOM 843 C CA . GLU A 1 100 ? -22.276 -7.258 33.311 1.00 69.94 100 GLU A CA 1
ATOM 844 C C . GLU A 1 100 ? -23.571 -6.427 33.341 1.00 69.94 100 GLU A C 1
ATOM 846 O O . GLU A 1 100 ? -23.833 -5.684 32.403 1.00 69.94 100 GLU A O 1
ATOM 851 N N . GLY A 1 101 ? -24.356 -6.515 34.423 1.00 64.44 101 GLY A N 1
ATOM 852 C CA . GLY A 1 101 ? -25.593 -5.744 34.583 1.00 64.44 101 GLY A CA 1
ATOM 853 C C . GLY A 1 101 ? -25.385 -4.254 34.877 1.00 64.44 101 GLY A C 1
ATOM 854 O O . GLY A 1 101 ? -26.290 -3.469 34.615 1.00 64.44 101 GLY A O 1
ATOM 855 N N . GLU A 1 102 ? -24.218 -3.866 35.399 1.00 62.09 102 GLU A N 1
ATOM 856 C CA . GLU A 1 102 ? -23.852 -2.467 35.678 1.00 62.09 102 GLU A CA 1
ATOM 857 C C . GLU A 1 102 ? -23.169 -1.796 34.467 1.00 62.09 102 GLU A C 1
ATOM 859 O O . GLU A 1 102 ? -23.417 -0.628 34.181 1.00 62.09 102 GLU A O 1
ATOM 864 N N . GLU A 1 103 ? -22.356 -2.528 33.693 1.00 59.62 103 GLU A N 1
ATOM 865 C CA . GLU A 1 103 ? -21.628 -1.979 32.531 1.00 59.62 103 GLU A CA 1
ATOM 866 C C . GLU A 1 103 ? -22.513 -1.639 31.316 1.00 59.62 103 GLU A C 1
ATOM 868 O O . GLU A 1 103 ? -22.062 -0.935 30.406 1.00 59.62 103 GLU A O 1
ATOM 873 N N . ASP A 1 104 ? -23.759 -2.114 31.279 1.00 57.75 104 ASP A N 1
ATOM 874 C CA . ASP A 1 104 ? -24.724 -1.771 30.227 1.00 57.75 104 ASP A CA 1
ATOM 875 C C . ASP A 1 104 ? -25.303 -0.347 30.374 1.00 57.75 104 ASP A C 1
ATOM 877 O O . ASP A 1 104 ? -25.748 0.211 29.374 1.00 57.75 104 ASP A O 1
ATOM 881 N N . GLU A 1 105 ? -25.263 0.270 31.565 1.00 54.72 105 GLU A N 1
ATOM 882 C CA . GLU A 1 105 ? -25.778 1.638 31.794 1.00 54.72 105 GLU A CA 1
ATOM 883 C C . GLU A 1 105 ? -24.724 2.744 31.566 1.00 54.72 105 GLU A C 1
ATOM 885 O O . GLU A 1 105 ? -25.085 3.852 31.174 1.00 54.72 105 GLU A O 1
ATOM 890 N N . ASP A 1 106 ? -23.428 2.450 31.724 1.00 53.12 106 ASP A N 1
ATOM 891 C CA . ASP A 1 106 ? -22.339 3.446 31.630 1.00 53.12 106 ASP A CA 1
ATOM 892 C C . ASP A 1 106 ? -21.663 3.529 30.241 1.00 53.12 106 ASP A C 1
ATOM 894 O O . ASP A 1 106 ? -20.833 4.408 29.987 1.00 53.12 106 ASP A O 1
ATOM 898 N N . ASN A 1 107 ? -21.971 2.616 29.311 1.00 54.97 107 ASN A N 1
ATOM 899 C CA . ASN A 1 107 ? -21.260 2.544 28.026 1.00 54.97 107 ASN A CA 1
ATOM 900 C C . ASN A 1 107 ? -21.671 3.635 27.012 1.00 54.97 107 ASN A C 1
ATOM 902 O O . ASN A 1 107 ? -20.857 3.956 26.143 1.00 54.97 107 ASN A O 1
ATOM 906 N N . ASP A 1 108 ? -22.861 4.230 27.122 1.00 53.72 108 ASP A N 1
ATOM 907 C CA . ASP A 1 108 ? -23.403 5.139 26.095 1.00 53.72 108 ASP A CA 1
ATOM 908 C C . ASP A 1 108 ? -22.886 6.596 26.187 1.00 53.72 108 ASP A C 1
ATOM 910 O O . ASP A 1 108 ? -22.916 7.310 25.187 1.00 53.72 108 ASP A O 1
ATOM 914 N N . ASP A 1 109 ? -22.359 7.051 27.333 1.00 50.44 109 ASP A N 1
ATOM 915 C CA . ASP A 1 109 ? -22.135 8.495 27.592 1.00 50.44 109 ASP A CA 1
ATOM 916 C C . ASP A 1 109 ? -20.680 8.983 27.362 1.00 50.44 109 ASP A C 1
ATOM 918 O O . ASP A 1 109 ? -20.375 10.174 27.404 1.00 50.44 109 ASP A O 1
ATOM 922 N N . VAL A 1 110 ? -19.741 8.070 27.086 1.00 53.34 110 VAL A N 1
ATOM 923 C CA . VAL A 1 110 ? -18.296 8.388 26.952 1.00 53.34 110 VAL A CA 1
ATOM 924 C C . VAL A 1 110 ? -17.871 8.687 25.497 1.00 53.34 110 VAL A C 1
ATOM 926 O O . VAL A 1 110 ? -16.767 9.180 25.247 1.00 53.34 110 VAL A O 1
ATOM 929 N N . ASP A 1 111 ? -18.748 8.430 24.521 1.00 51.53 111 ASP A N 1
ATOM 930 C CA . ASP A 1 111 ? -18.411 8.422 23.085 1.00 51.53 111 ASP A CA 1
ATOM 931 C C . ASP A 1 111 ? -18.374 9.812 22.418 1.00 51.53 111 ASP A C 1
ATOM 933 O O . ASP A 1 111 ? -17.683 9.999 21.415 1.00 51.53 111 ASP A O 1
ATOM 937 N N . GLU A 1 112 ? -19.071 10.817 22.959 1.00 52.06 112 GLU A N 1
ATOM 938 C CA . GLU A 1 112 ? -19.170 12.135 22.306 1.00 52.06 112 GLU A CA 1
ATOM 939 C C . GLU A 1 112 ? -18.004 13.080 22.659 1.00 52.06 112 GLU A C 1
ATOM 941 O O . GLU A 1 112 ? -17.581 13.890 21.832 1.00 52.06 112 GLU A O 1
ATOM 946 N N . TYR A 1 113 ? -17.420 12.945 23.853 1.00 48.28 113 TYR A N 1
ATOM 947 C CA . TYR A 1 113 ? -16.417 13.895 24.353 1.00 48.28 113 TYR A CA 1
ATOM 948 C C . TYR A 1 113 ? -14.983 13.604 23.886 1.00 48.28 113 TYR A C 1
ATOM 950 O O . TYR A 1 113 ? -14.244 14.529 23.553 1.00 48.28 113 TYR A O 1
ATOM 958 N N . THR A 1 114 ? -14.579 12.337 23.794 1.00 52.16 114 THR A N 1
ATOM 959 C CA . THR A 1 114 ? -13.190 11.968 23.451 1.00 52.16 114 THR A CA 1
ATOM 960 C C . THR A 1 114 ? -12.892 12.074 21.951 1.00 52.16 114 THR A C 1
ATOM 962 O O . THR A 1 114 ? -11.787 12.445 21.559 1.00 52.16 114 THR A O 1
ATOM 965 N N . ALA A 1 115 ? -13.886 11.842 21.089 1.00 49.19 115 ALA A N 1
ATOM 966 C CA . ALA A 1 115 ? -13.732 11.949 19.637 1.00 49.19 115 ALA A CA 1
ATOM 967 C C . ALA A 1 115 ? -13.678 13.402 19.114 1.00 49.19 115 ALA A C 1
ATOM 969 O O . ALA A 1 115 ? -13.177 13.630 18.008 1.00 49.19 115 ALA A O 1
ATOM 970 N N . ALA A 1 116 ? -14.208 14.367 19.874 1.00 51.28 116 ALA A N 1
ATOM 971 C CA . ALA A 1 116 ? -14.230 15.785 19.514 1.00 51.28 116 ALA A CA 1
ATOM 972 C C . ALA A 1 116 ? -12.942 16.522 19.925 1.00 51.28 116 ALA A C 1
ATOM 974 O O . ALA A 1 116 ? -12.465 17.387 19.190 1.00 51.28 116 ALA A O 1
ATOM 975 N N . GLU A 1 117 ? -12.353 16.166 21.069 1.00 51.31 117 GLU A N 1
ATOM 976 C CA . GLU A 1 117 ? -11.195 16.876 21.626 1.00 51.31 117 GLU A CA 1
ATOM 977 C C . GLU A 1 117 ? -9.898 16.595 20.838 1.00 51.31 117 GLU A C 1
ATOM 979 O O . GLU A 1 117 ? -9.095 17.500 20.610 1.00 51.31 117 GLU A O 1
ATOM 984 N N . GLU A 1 118 ? -9.737 15.389 20.282 1.00 50.84 118 GLU A N 1
ATOM 985 C CA . GLU A 1 118 ? -8.568 15.031 19.459 1.00 50.84 118 GLU A CA 1
ATOM 986 C C . GLU A 1 118 ? -8.663 15.521 17.996 1.00 50.84 118 GLU A C 1
ATOM 988 O O . GLU A 1 118 ? -7.658 15.599 17.285 1.00 50.84 118 GLU A O 1
ATOM 993 N N . GLU A 1 119 ? -9.852 15.920 17.521 1.00 52.22 119 GLU A N 1
ATOM 994 C CA . GLU A 1 119 ? -9.992 16.574 16.209 1.00 52.22 119 GLU A CA 1
ATOM 995 C C . GLU A 1 119 ? -9.428 18.009 16.222 1.00 52.22 119 GLU A C 1
ATOM 997 O O . GLU A 1 119 ? -8.940 18.482 15.192 1.00 52.22 119 GLU A O 1
ATOM 1002 N N . SER A 1 120 ? -9.415 18.665 17.390 1.00 48.44 120 SER A N 1
ATOM 1003 C CA . SER A 1 120 ? -8.858 20.010 17.576 1.00 48.44 120 SER A CA 1
ATOM 1004 C C . SER A 1 120 ? -7.324 20.041 17.574 1.00 48.44 120 SER A C 1
ATOM 1006 O O . SER A 1 120 ? -6.748 21.030 17.132 1.00 48.44 120 SER A O 1
ATOM 1008 N N . ASP A 1 121 ? -6.648 18.985 18.035 1.00 46.28 121 ASP A N 1
ATOM 1009 C CA . ASP A 1 121 ? -5.179 18.969 18.201 1.00 46.28 121 ASP A CA 1
ATOM 1010 C C . ASP A 1 121 ? -4.422 18.478 16.944 1.00 46.28 121 ASP A C 1
ATOM 1012 O O . ASP A 1 121 ? -3.213 18.637 16.800 1.00 46.28 121 ASP A O 1
ATOM 1016 N N . ILE A 1 122 ? -5.138 17.918 15.962 1.00 49.12 122 ILE A N 1
ATOM 1017 C CA . ILE A 1 122 ? -4.578 17.413 14.689 1.00 49.12 122 ILE A CA 1
ATOM 1018 C C . ILE A 1 122 ? -4.838 18.366 13.497 1.00 49.12 122 ILE A C 1
ATOM 1020 O O . ILE A 1 122 ? -4.497 18.057 12.347 1.00 49.12 122 ILE A O 1
ATOM 1024 N N . GLY A 1 123 ? -5.435 19.533 13.759 1.00 49.06 123 GLY A N 1
ATOM 1025 C CA . GLY A 1 123 ? -6.089 20.381 12.760 1.00 49.06 123 GLY A CA 1
ATOM 1026 C C . GLY A 1 123 ? -5.436 21.712 12.376 1.00 49.06 123 GLY A C 1
ATOM 1027 O O . GLY A 1 123 ? -6.060 22.413 11.586 1.00 49.06 123 GLY A O 1
ATOM 1028 N N . GLU A 1 124 ? -4.243 22.083 12.862 1.00 47.25 124 GLU A N 1
ATOM 1029 C CA . GLU A 1 124 ? -3.736 23.458 12.637 1.00 47.25 124 GLU A CA 1
ATOM 1030 C C . GLU A 1 124 ? -2.311 23.590 12.070 1.00 47.25 124 GLU A C 1
ATOM 1032 O O . GLU A 1 124 ? -1.921 24.681 11.669 1.00 47.25 124 GLU A O 1
ATOM 1037 N N . ASP A 1 125 ? -1.542 22.507 11.921 1.00 47.50 125 ASP A N 1
ATOM 1038 C CA . ASP A 1 125 ? -0.184 22.617 11.370 1.00 47.50 125 ASP A CA 1
ATOM 1039 C C . ASP A 1 125 ? -0.100 22.036 9.944 1.00 47.50 125 ASP A C 1
ATOM 1041 O O . ASP A 1 125 ? -0.156 20.814 9.744 1.00 47.50 125 ASP A O 1
ATOM 1045 N N . ASN A 1 126 ? 0.083 22.934 8.960 1.00 47.09 126 ASN A N 1
ATOM 1046 C CA . ASN A 1 126 ? 0.584 22.695 7.590 1.00 47.09 126 ASN A CA 1
ATOM 1047 C C . ASN A 1 126 ? -0.402 22.761 6.396 1.00 47.09 126 ASN A C 1
ATOM 1049 O O . ASN A 1 126 ? -0.352 21.889 5.523 1.00 47.09 126 ASN A O 1
ATOM 1053 N N . ASP A 1 127 ? -1.223 23.814 6.301 1.00 47.44 127 ASP A N 1
ATOM 1054 C CA . ASP A 1 127 ? -1.837 24.246 5.022 1.00 47.44 127 ASP A CA 1
ATOM 1055 C C . ASP A 1 127 ? -1.336 25.629 4.517 1.00 47.44 127 ASP A C 1
ATOM 1057 O O . ASP A 1 127 ? -1.775 26.079 3.464 1.00 47.44 127 ASP A O 1
ATOM 1061 N N . GLU A 1 128 ? -0.352 26.275 5.167 1.00 46.84 128 GLU A N 1
ATOM 1062 C CA . GLU A 1 128 ? 0.113 27.635 4.789 1.00 46.84 128 GLU A CA 1
ATOM 1063 C C . GLU A 1 128 ? 1.570 27.757 4.280 1.00 46.84 128 GLU A C 1
ATOM 1065 O O . GLU A 1 128 ? 2.037 28.868 4.048 1.00 46.84 128 GLU A O 1
ATOM 1070 N N . MET A 1 129 ? 2.320 26.666 4.055 1.00 45.75 129 MET A N 1
ATOM 1071 C CA . MET A 1 129 ? 3.759 26.769 3.705 1.00 45.75 129 MET A CA 1
ATOM 1072 C C . MET A 1 129 ? 4.175 26.130 2.369 1.00 45.75 129 MET A C 1
ATOM 1074 O O . MET A 1 129 ? 5.306 25.664 2.220 1.00 45.75 129 MET A O 1
ATOM 1078 N N . PHE A 1 130 ? 3.289 26.091 1.370 1.00 44.12 130 PHE A N 1
ATOM 1079 C CA . PHE A 1 130 ? 3.661 25.596 0.037 1.00 44.12 130 PHE A CA 1
ATOM 1080 C C . PHE A 1 130 ? 2.923 26.313 -1.104 1.00 44.12 130 PHE A C 1
ATOM 1082 O O . PHE A 1 130 ? 2.235 25.671 -1.891 1.00 44.12 130 PHE A O 1
ATOM 1089 N N . ASP A 1 131 ? 3.063 27.639 -1.195 1.00 43.81 131 ASP A N 1
ATOM 1090 C CA . ASP A 1 131 ? 2.651 28.390 -2.398 1.00 43.81 131 ASP A CA 1
ATOM 1091 C C . ASP A 1 131 ? 3.578 29.572 -2.757 1.00 43.81 131 ASP A C 1
ATOM 1093 O O . ASP A 1 131 ? 3.161 30.526 -3.398 1.00 43.81 131 ASP A O 1
ATOM 1097 N N . SER A 1 132 ? 4.857 29.546 -2.356 1.00 43.69 132 SER A N 1
ATOM 1098 C CA . SER A 1 132 ? 5.781 30.673 -2.599 1.00 43.69 132 SER A CA 1
ATOM 1099 C C . SER A 1 132 ? 6.992 30.356 -3.485 1.00 43.69 132 SER A C 1
ATOM 1101 O O . SER A 1 132 ? 7.988 31.061 -3.382 1.00 43.69 132 SER A O 1
ATOM 1103 N N . ASP A 1 133 ? 6.958 29.309 -4.317 1.00 45.44 133 ASP A N 1
ATOM 1104 C CA . ASP A 1 133 ? 8.124 28.925 -5.147 1.00 45.44 133 ASP A CA 1
ATOM 1105 C C . ASP A 1 133 ? 7.799 28.797 -6.650 1.00 45.44 133 ASP A C 1
ATOM 1107 O O . ASP A 1 133 ? 8.442 28.060 -7.399 1.00 45.44 133 ASP A O 1
ATOM 1111 N N . ILE A 1 134 ? 6.782 29.538 -7.106 1.00 50.59 134 ILE A N 1
ATOM 1112 C CA . ILE A 1 134 ? 6.546 29.846 -8.524 1.00 50.59 134 ILE A CA 1
ATOM 1113 C C . ILE A 1 134 ? 6.829 31.339 -8.708 1.00 50.59 134 ILE A C 1
ATOM 1115 O O . ILE A 1 134 ? 5.918 32.155 -8.728 1.00 50.59 134 ILE A O 1
ATOM 1119 N N . GLU A 1 135 ? 8.101 31.712 -8.824 1.00 42.44 135 GLU A N 1
ATOM 1120 C CA . GLU A 1 135 ? 8.467 32.973 -9.474 1.00 42.44 135 GLU A CA 1
ATOM 1121 C C . GLU A 1 135 ? 9.834 32.850 -10.169 1.00 42.44 135 GLU A C 1
ATOM 1123 O O . GLU A 1 135 ? 10.894 32.793 -9.555 1.00 42.44 135 GLU A O 1
ATOM 1128 N N . ASP A 1 136 ? 9.733 32.751 -11.495 1.00 41.03 136 ASP A N 1
ATOM 1129 C CA . ASP A 1 136 ? 10.640 33.289 -12.510 1.00 41.03 136 ASP A CA 1
ATOM 1130 C C . ASP A 1 136 ? 12.097 32.790 -12.579 1.00 41.03 136 ASP A C 1
ATOM 1132 O O . ASP A 1 136 ? 13.065 33.421 -12.156 1.00 41.03 136 ASP A O 1
ATOM 1136 N N . GLY A 1 137 ? 12.262 31.654 -13.264 1.00 42.84 137 GLY A N 1
ATOM 1137 C CA . GLY A 1 137 ? 13.524 31.267 -13.887 1.00 42.84 137 GLY A CA 1
ATOM 1138 C C . GLY A 1 137 ? 13.806 32.114 -15.129 1.00 42.84 137 GLY A C 1
ATOM 1139 O O . GLY A 1 137 ? 13.491 31.697 -16.246 1.00 42.84 137 GLY A O 1
ATOM 1140 N N . ASP A 1 138 ? 14.431 33.271 -14.921 1.00 39.12 138 ASP A N 1
ATOM 1141 C CA . ASP A 1 138 ? 14.995 34.116 -15.973 1.00 39.12 138 ASP A CA 1
ATOM 1142 C C . ASP A 1 138 ? 16.173 33.381 -16.649 1.00 39.12 138 ASP A C 1
ATOM 1144 O O . ASP A 1 138 ? 17.295 33.283 -16.144 1.00 39.12 138 ASP A O 1
ATOM 1148 N N . ASN A 1 139 ? 15.868 32.750 -17.781 1.00 48.03 139 ASN A N 1
ATOM 1149 C CA . ASN A 1 139 ? 16.784 31.978 -18.610 1.00 48.03 139 ASN A CA 1
ATOM 1150 C C . ASN A 1 139 ? 17.586 32.926 -19.515 1.00 48.03 139 ASN A C 1
ATOM 1152 O O . ASN A 1 139 ? 17.305 33.051 -20.710 1.00 48.03 139 ASN A O 1
ATOM 1156 N N . VAL A 1 140 ? 18.602 33.587 -18.953 1.00 41.09 140 VAL A N 1
ATOM 1157 C CA . VAL A 1 140 ? 19.645 34.246 -19.751 1.00 41.09 140 VAL A CA 1
ATOM 1158 C C . VAL A 1 140 ? 20.662 33.200 -20.204 1.00 41.09 140 VAL A C 1
ATOM 1160 O O . VAL A 1 140 ? 21.562 32.765 -19.489 1.00 41.09 140 VAL A O 1
ATOM 1163 N N . SER A 1 141 ? 20.461 32.795 -21.453 1.00 48.31 141 SER A N 1
ATOM 1164 C CA . SER A 1 141 ? 21.437 32.174 -22.335 1.00 48.31 141 SER A CA 1
ATOM 1165 C C . SER A 1 141 ? 22.671 33.072 -22.481 1.00 48.31 141 SER A C 1
ATOM 1167 O O . SER A 1 141 ? 22.654 34.009 -23.278 1.00 48.31 141 SER A O 1
ATOM 1169 N N . ASP A 1 142 ? 23.759 32.729 -21.798 1.00 45.22 142 ASP A N 1
ATOM 1170 C CA . ASP A 1 142 ? 25.102 33.148 -22.194 1.00 45.22 142 ASP A CA 1
ATOM 1171 C C . ASP A 1 142 ? 26.110 32.048 -21.847 1.00 45.22 142 ASP A C 1
ATOM 1173 O O . ASP A 1 142 ? 26.529 31.906 -20.703 1.00 45.22 142 ASP A O 1
ATOM 1177 N N . TYR A 1 143 ? 26.473 31.225 -22.832 1.00 43.94 143 TYR A N 1
ATOM 1178 C CA . TYR A 1 143 ? 27.807 30.635 -22.850 1.00 43.94 143 TYR A CA 1
ATOM 1179 C C . TYR A 1 143 ? 28.323 30.588 -24.285 1.00 43.94 143 TYR A C 1
ATOM 1181 O O . TYR A 1 143 ? 27.858 29.845 -25.152 1.00 43.94 143 TYR A O 1
ATOM 1189 N N . VAL A 1 144 ? 29.276 31.485 -24.483 1.00 37.62 144 VAL A N 1
ATOM 1190 C CA . VAL A 1 144 ? 30.041 31.803 -25.675 1.00 37.62 144 VAL A CA 1
ATOM 1191 C C . VAL A 1 144 ? 30.803 30.581 -26.194 1.00 37.62 144 VAL A C 1
ATOM 1193 O O . VAL A 1 144 ? 31.397 29.810 -25.442 1.00 37.62 144 VAL A O 1
ATOM 1196 N N . CYS A 1 145 ? 30.796 30.442 -27.517 1.00 36.75 145 CYS A N 1
ATOM 1197 C CA . CYS A 1 145 ? 31.645 29.555 -28.298 1.00 36.75 145 CYS A CA 1
ATOM 1198 C C . CYS A 1 145 ? 33.127 29.901 -28.053 1.00 36.75 145 CYS A C 1
ATOM 1200 O O . CYS A 1 145 ? 33.557 30.983 -28.450 1.00 36.75 145 CYS A O 1
ATOM 1202 N N . SER A 1 146 ? 33.904 29.001 -27.440 1.00 33.75 146 SER A N 1
ATOM 1203 C CA . SER A 1 146 ? 35.371 29.066 -27.470 1.00 33.75 146 SER A CA 1
ATOM 1204 C C . SER A 1 146 ? 35.907 27.894 -28.279 1.00 33.75 146 SER A C 1
ATOM 1206 O O . SER A 1 146 ? 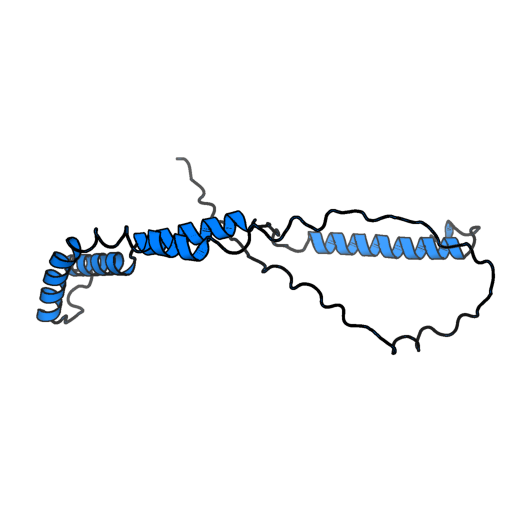35.717 26.729 -27.939 1.00 33.75 146 SER A O 1
ATOM 1208 N N . ASP A 1 147 ? 36.510 28.282 -29.389 1.00 35.59 147 ASP A N 1
ATOM 1209 C CA . ASP A 1 147 ? 37.283 27.516 -30.351 1.00 35.59 147 ASP A CA 1
ATOM 1210 C C . ASP A 1 147 ? 38.570 26.938 -29.726 1.00 35.59 147 ASP A C 1
ATOM 1212 O O . ASP A 1 147 ? 39.136 27.556 -28.827 1.00 35.59 147 ASP A O 1
ATOM 1216 N N . GLY A 1 148 ? 38.977 25.770 -30.238 1.00 38.84 148 GLY A N 1
ATOM 1217 C CA . GLY A 1 148 ? 40.324 25.180 -30.252 1.00 38.84 148 GLY A CA 1
ATOM 1218 C C . GLY A 1 148 ? 41.140 25.050 -28.961 1.00 38.84 148 GLY A C 1
ATOM 1219 O O . GLY A 1 148 ? 41.709 26.029 -28.508 1.00 38.84 148 GLY A O 1
ATOM 1220 N N . GLU A 1 149 ? 41.359 23.810 -28.505 1.00 35.28 149 GLU A N 1
ATOM 1221 C CA . GLU A 1 149 ? 42.707 23.294 -28.197 1.00 35.28 149 GLU A CA 1
ATOM 1222 C C . GLU A 1 149 ? 42.686 21.751 -28.124 1.00 35.28 149 GLU A C 1
ATOM 1224 O O . GLU A 1 149 ? 41.796 21.136 -27.533 1.00 35.28 149 GLU A O 1
ATOM 1229 N N . GLU A 1 150 ? 43.620 21.127 -28.846 1.00 45.41 150 GLU A N 1
ATOM 1230 C CA . GLU A 1 150 ? 43.880 19.687 -28.863 1.00 45.41 150 GLU A CA 1
ATOM 1231 C C . GLU A 1 150 ? 44.508 19.279 -27.525 1.00 45.41 150 GLU A C 1
ATOM 1233 O O . GLU A 1 150 ? 45.624 19.699 -27.239 1.00 45.41 150 GLU A O 1
ATOM 1238 N N . GLU A 1 151 ? 43.844 18.429 -26.736 1.00 40.69 151 GLU A N 1
ATOM 1239 C CA . GLU A 1 151 ? 44.498 17.764 -25.604 1.00 40.69 151 GLU A CA 1
ATOM 1240 C C . GLU A 1 151 ? 44.457 16.239 -25.741 1.00 40.69 151 GLU A C 1
ATOM 1242 O O . GLU A 1 151 ? 43.420 15.612 -25.992 1.00 40.69 151 GLU A O 1
ATOM 1247 N N . GLU A 1 152 ? 45.657 15.673 -25.623 1.00 41.59 152 GLU A N 1
ATOM 1248 C CA . GLU A 1 152 ? 45.992 14.257 -25.620 1.00 41.59 152 GLU A CA 1
ATOM 1249 C C . GLU A 1 152 ? 45.151 13.486 -24.590 1.00 41.59 152 GLU A C 1
ATOM 1251 O O . GLU A 1 152 ? 44.949 13.914 -23.457 1.00 41.59 152 GLU A O 1
ATOM 1256 N N . MET A 1 153 ? 44.651 12.310 -24.981 1.00 41.25 153 MET A N 1
ATOM 1257 C CA . MET A 1 153 ? 43.957 11.408 -24.062 1.00 41.25 153 MET A CA 1
ATOM 1258 C C . MET A 1 153 ? 44.952 10.801 -23.062 1.00 41.25 153 MET A C 1
ATOM 1260 O O . MET A 1 153 ? 45.583 9.789 -23.367 1.00 41.25 153 MET A O 1
ATOM 1264 N N . GLU A 1 154 ? 45.056 11.387 -21.870 1.00 42.31 154 GLU A N 1
ATOM 1265 C CA . GLU A 1 154 ? 45.645 10.731 -20.699 1.00 42.31 154 GL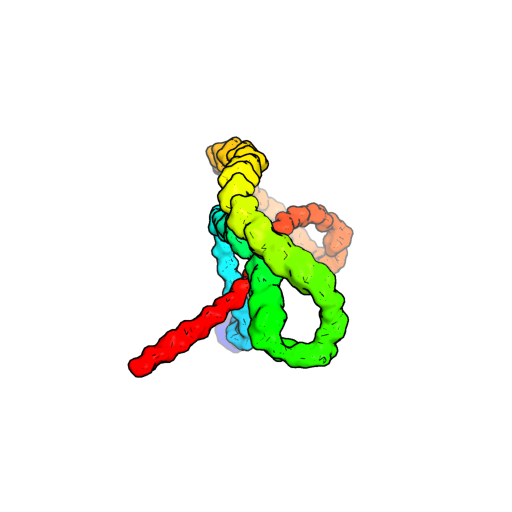U A CA 1
ATOM 1266 C C . GLU A 1 154 ? 44.669 9.706 -20.077 1.00 42.31 154 GLU A C 1
ATOM 1268 O O . GLU A 1 154 ? 43.445 9.874 -20.083 1.00 42.31 154 GLU A O 1
ATOM 1273 N N . ASP A 1 155 ? 45.236 8.606 -19.572 1.00 43.97 155 ASP A N 1
ATOM 1274 C CA . ASP A 1 155 ? 44.565 7.393 -19.095 1.00 43.97 155 ASP A CA 1
ATOM 1275 C C . ASP A 1 155 ? 43.467 7.634 -18.033 1.00 43.97 155 ASP A C 1
ATOM 1277 O O . ASP A 1 155 ? 43.647 8.290 -17.009 1.00 43.97 155 ASP A O 1
ATOM 1281 N N . ILE A 1 156 ? 42.311 6.999 -18.249 1.00 52.38 156 ILE A N 1
ATOM 1282 C CA . ILE A 1 156 ? 41.059 7.149 -17.478 1.00 52.38 156 ILE A CA 1
ATOM 1283 C C . ILE A 1 156 ? 41.104 6.516 -16.065 1.00 52.38 156 ILE A C 1
ATOM 1285 O O . ILE A 1 156 ? 40.141 6.641 -15.304 1.00 52.38 156 ILE A O 1
ATOM 1289 N N . GLU A 1 157 ? 42.197 5.865 -15.658 1.00 49.97 157 GLU A N 1
ATOM 1290 C CA . GLU A 1 157 ? 42.239 5.128 -14.382 1.00 49.97 157 GLU A CA 1
ATOM 1291 C C . GLU A 1 157 ? 42.594 5.976 -13.140 1.00 49.97 157 GLU A C 1
ATOM 1293 O O . GLU A 1 157 ? 42.228 5.574 -12.035 1.00 49.97 157 GLU A O 1
ATOM 1298 N N . ASP A 1 158 ? 43.154 7.189 -13.276 1.00 46.12 158 ASP A N 1
ATOM 1299 C CA . ASP A 1 158 ? 43.632 7.982 -12.116 1.00 46.12 158 ASP A CA 1
ATOM 1300 C C . ASP A 1 158 ? 42.735 9.166 -11.676 1.00 46.12 158 ASP A C 1
ATOM 1302 O O . ASP A 1 158 ? 42.949 9.775 -10.622 1.00 46.12 158 ASP A O 1
ATOM 1306 N N . ILE A 1 159 ? 41.647 9.470 -12.398 1.00 47.00 159 ILE A N 1
ATOM 1307 C CA . ILE A 1 159 ? 40.690 10.544 -12.026 1.00 47.00 159 ILE A CA 1
ATOM 1308 C C . ILE A 1 159 ? 39.633 10.056 -11.006 1.00 47.00 159 ILE A C 1
ATOM 1310 O O . ILE A 1 159 ? 38.951 10.853 -10.353 1.00 47.00 159 ILE A O 1
ATOM 1314 N N . ALA A 1 160 ? 39.529 8.743 -10.776 1.00 44.34 160 ALA A N 1
ATOM 1315 C CA . ALA A 1 160 ? 38.505 8.135 -9.919 1.00 44.34 160 ALA A CA 1
ATOM 1316 C C . ALA A 1 160 ? 38.630 8.465 -8.411 1.00 44.34 160 ALA A C 1
ATOM 1318 O O . ALA A 1 160 ? 37.696 8.206 -7.648 1.00 44.34 160 ALA A O 1
ATOM 1319 N N . ALA A 1 161 ? 39.741 9.057 -7.956 1.00 53.59 161 ALA A N 1
ATOM 1320 C CA . ALA A 1 161 ? 40.030 9.228 -6.527 1.00 53.59 161 ALA A CA 1
ATOM 1321 C C . ALA A 1 161 ? 39.697 10.613 -5.926 1.00 53.59 161 ALA A C 1
ATOM 1323 O O . ALA A 1 161 ? 39.835 10.791 -4.713 1.00 53.59 161 ALA A O 1
ATOM 1324 N N . LYS A 1 162 ? 39.242 11.615 -6.698 1.00 52.91 162 LYS A N 1
ATOM 1325 C CA . LYS A 1 162 ? 39.005 12.974 -6.158 1.00 52.91 162 LYS A CA 1
ATOM 1326 C C . LYS A 1 162 ? 37.567 13.480 -6.359 1.00 52.91 162 LYS A C 1
ATOM 1328 O O . LYS A 1 162 ? 37.187 13.946 -7.420 1.00 52.91 162 LYS A O 1
ATOM 1333 N N . LYS A 1 163 ? 36.846 13.523 -5.226 1.00 49.22 163 LYS A N 1
ATOM 1334 C CA . LYS A 1 163 ? 35.665 14.354 -4.888 1.00 49.22 163 LYS A CA 1
ATOM 1335 C C . LYS A 1 163 ? 34.291 13.925 -5.434 1.00 49.22 163 LYS A C 1
ATOM 1337 O O . LYS A 1 163 ? 33.683 14.613 -6.244 1.00 49.22 163 LYS A O 1
ATOM 1342 N N . I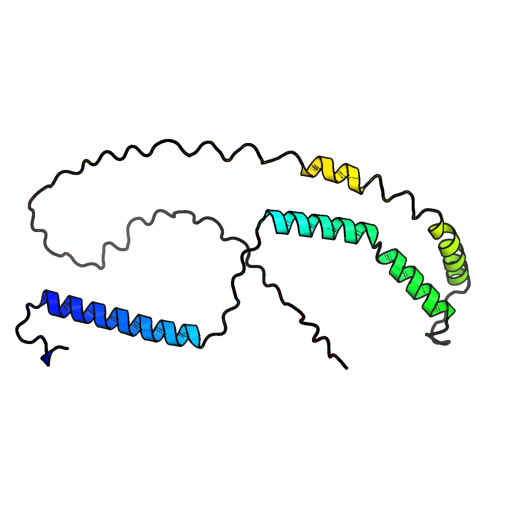LE A 1 164 ? 33.696 12.910 -4.803 1.00 45.72 164 ILE A N 1
ATOM 1343 C CA . ILE A 1 164 ? 32.231 12.748 -4.769 1.00 45.72 164 ILE A CA 1
ATOM 1344 C C . ILE A 1 164 ? 31.690 13.532 -3.561 1.00 45.72 164 ILE A C 1
ATOM 1346 O O . ILE A 1 164 ? 31.780 13.079 -2.419 1.00 45.72 164 ILE A O 1
ATOM 1350 N N . LYS A 1 165 ? 31.125 14.724 -3.794 1.00 47.69 165 LYS A N 1
ATOM 1351 C CA . LYS A 1 165 ? 30.272 15.400 -2.801 1.00 47.69 165 LYS A CA 1
ATOM 1352 C C . LYS A 1 165 ? 28.994 14.564 -2.634 1.00 47.69 165 LYS A C 1
ATOM 1354 O O . LYS A 1 165 ? 28.285 14.321 -3.608 1.00 47.69 165 LYS A O 1
ATOM 1359 N N . LYS A 1 166 ? 28.704 14.095 -1.414 1.00 43.72 166 LYS A N 1
ATOM 1360 C CA . LYS A 1 166 ? 27.468 13.360 -1.096 1.00 43.72 166 LYS A CA 1
ATOM 1361 C C . LYS A 1 166 ? 26.260 14.291 -1.245 1.00 43.72 166 LYS A C 1
ATOM 1363 O O . LYS A 1 166 ? 25.984 15.085 -0.354 1.00 43.72 166 LYS A O 1
ATOM 1368 N N . VAL A 1 167 ? 25.528 14.166 -2.349 1.00 49.00 167 VAL A N 1
ATOM 1369 C CA . VAL A 1 167 ? 24.162 14.694 -2.463 1.00 49.00 167 VAL A CA 1
ATOM 1370 C C . VAL A 1 167 ? 23.253 13.777 -1.643 1.00 49.00 167 VAL A C 1
ATOM 1372 O O . VAL A 1 167 ? 23.120 12.589 -1.948 1.00 49.00 167 VAL A O 1
ATOM 1375 N N . VAL A 1 168 ? 22.676 14.305 -0.563 1.00 55.88 168 VAL A N 1
ATOM 1376 C CA . VAL A 1 168 ? 21.689 13.596 0.262 1.00 55.88 168 VAL A CA 1
ATOM 1377 C C . VAL A 1 168 ? 20.432 13.403 -0.584 1.00 55.88 168 VAL A C 1
ATOM 1379 O O . VAL A 1 168 ? 19.751 14.364 -0.925 1.00 55.88 168 VAL A O 1
ATOM 1382 N N . LYS A 1 169 ? 20.141 12.158 -0.973 1.00 59.78 169 LYS A N 1
ATOM 1383 C CA . LYS A 1 169 ? 18.894 11.827 -1.671 1.00 59.78 169 LYS A CA 1
ATOM 1384 C C . LYS A 1 169 ? 17.720 11.943 -0.689 1.00 59.78 169 LYS A C 1
ATOM 1386 O O . LYS A 1 169 ? 17.860 11.466 0.441 1.00 59.78 169 LYS A O 1
ATOM 1391 N N . PRO A 1 170 ? 16.569 12.511 -1.092 1.00 56.88 170 PRO A N 1
ATOM 1392 C CA . PRO A 1 170 ? 15.379 12.506 -0.251 1.00 56.88 170 PRO A CA 1
ATOM 1393 C C . PRO A 1 170 ? 14.977 11.056 0.047 1.00 56.88 170 PRO A C 1
ATOM 1395 O O . PRO A 1 170 ? 14.982 10.205 -0.848 1.00 56.88 170 PRO A O 1
ATOM 1398 N N . LYS A 1 171 ? 14.680 10.763 1.319 1.00 65.31 171 LYS A N 1
ATOM 1399 C CA . LYS A 1 171 ? 14.210 9.440 1.751 1.00 65.31 171 LYS A CA 1
ATOM 1400 C C . LYS A 1 171 ? 12.952 9.092 0.948 1.00 65.31 171 LYS A C 1
ATOM 1402 O O . LYS A 1 171 ? 11.980 9.843 0.961 1.00 65.31 171 LYS A O 1
ATOM 1407 N N . GLY A 1 172 ? 13.007 7.985 0.206 1.00 63.44 172 GLY A N 1
ATOM 1408 C CA . GLY A 1 172 ? 11.876 7.486 -0.574 1.00 63.44 172 GLY A CA 1
ATOM 1409 C C . GLY A 1 172 ? 10.679 7.189 0.330 1.00 63.44 172 GLY A C 1
ATOM 1410 O O . GLY A 1 172 ? 10.855 6.776 1.475 1.00 63.44 172 GLY A O 1
ATOM 1411 N N . ARG A 1 173 ? 9.470 7.436 -0.186 1.00 71.31 173 ARG A N 1
ATOM 1412 C CA . ARG A 1 173 ? 8.204 7.159 0.509 1.00 71.31 173 ARG A CA 1
ATOM 1413 C C . ARG A 1 173 ? 8.137 5.675 0.916 1.00 71.31 173 ARG A C 1
ATOM 1415 O O . ARG A 1 173 ? 8.655 4.843 0.166 1.00 71.31 173 ARG A O 1
ATOM 1422 N N . PRO A 1 174 ? 7.531 5.338 2.070 1.00 69.94 174 PRO A N 1
ATOM 1423 C CA . PRO A 1 174 ? 7.405 3.952 2.512 1.00 69.94 174 PRO A CA 1
ATOM 1424 C C . PRO A 1 174 ? 6.614 3.133 1.483 1.00 69.94 174 PRO A C 1
ATOM 1426 O O . PRO A 1 174 ? 5.607 3.592 0.950 1.00 69.94 174 PRO A O 1
ATOM 1429 N N . HIS A 1 175 ? 7.107 1.935 1.172 1.00 66.56 175 HIS A N 1
ATOM 1430 C CA . HIS A 1 175 ? 6.424 0.979 0.305 1.00 66.56 175 HIS A CA 1
ATOM 1431 C C . HIS A 1 175 ? 5.328 0.287 1.121 1.00 66.56 175 HIS A C 1
ATOM 1433 O O . HIS A 1 175 ? 5.638 -0.333 2.135 1.00 66.56 175 HIS A O 1
ATOM 1439 N N . VAL A 1 176 ? 4.071 0.425 0.699 1.00 74.00 176 VAL A N 1
ATOM 1440 C CA . VAL A 1 176 ? 2.919 -0.239 1.320 1.00 74.00 176 VAL A CA 1
ATOM 1441 C C . VAL A 1 176 ? 2.394 -1.275 0.335 1.00 74.00 176 VAL A C 1
ATOM 1443 O O . VAL A 1 176 ? 2.103 -0.948 -0.815 1.00 74.00 176 VAL A O 1
ATOM 1446 N N . GLU A 1 177 ? 2.322 -2.526 0.777 1.00 69.62 177 GLU A N 1
ATOM 1447 C CA . GLU A 1 177 ? 1.738 -3.635 0.027 1.00 69.62 177 GLU A CA 1
ATOM 1448 C C . GLU A 1 177 ? 0.293 -3.814 0.506 1.00 69.62 177 GLU A C 1
ATOM 1450 O O . GLU A 1 177 ? 0.061 -3.959 1.703 1.00 69.62 177 GLU A O 1
ATOM 1455 N N . ILE A 1 178 ? -0.675 -3.750 -0.410 1.00 75.06 178 ILE A N 1
ATOM 1456 C CA . ILE A 1 178 ? -2.096 -3.969 -0.114 1.00 75.06 178 ILE A CA 1
ATOM 1457 C C . ILE A 1 178 ? -2.489 -5.284 -0.785 1.00 75.06 178 ILE A C 1
ATOM 1459 O O . ILE A 1 178 ? -2.386 -5.406 -2.008 1.00 75.06 178 ILE A O 1
ATOM 1463 N N . GLU A 1 179 ? -2.907 -6.268 0.007 1.00 73.19 179 GLU A N 1
ATOM 1464 C 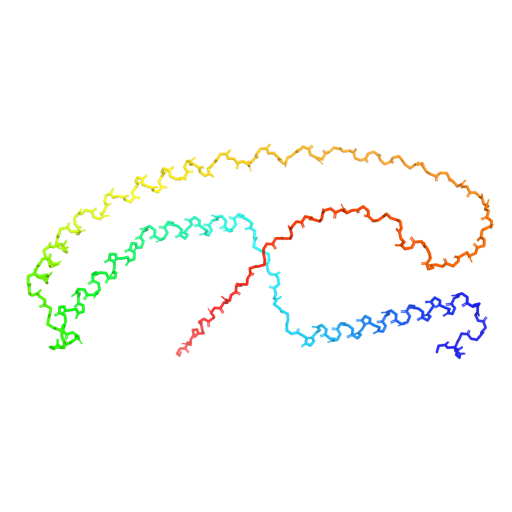CA . GLU A 1 179 ? -3.510 -7.507 -0.487 1.00 73.19 179 GLU A CA 1
ATOM 1465 C C . GLU A 1 179 ? -5.033 -7.327 -0.529 1.00 73.19 179 GLU A C 1
ATOM 1467 O O . GLU A 1 179 ? -5.633 -6.845 0.429 1.00 73.19 179 GLU A O 1
ATOM 1472 N N . TYR A 1 180 ? -5.660 -7.666 -1.658 1.00 68.31 180 TYR A N 1
ATOM 1473 C CA . TYR A 1 180 ? -7.116 -7.644 -1.804 1.00 68.31 180 TYR A CA 1
ATOM 1474 C C . TYR A 1 180 ? -7.656 -9.068 -1.675 1.00 68.31 180 TYR A C 1
ATOM 1476 O O . TYR A 1 180 ? -7.331 -9.929 -2.498 1.00 68.31 180 TYR A O 1
ATOM 1484 N N . GLU A 1 181 ? -8.517 -9.308 -0.688 1.00 64.56 181 GLU A N 1
ATOM 1485 C CA . GLU A 1 181 ? -9.362 -10.500 -0.651 1.00 64.56 181 GLU A CA 1
ATOM 1486 C C . GLU A 1 181 ? -10.561 -10.273 -1.579 1.00 64.56 181 GLU A C 1
ATOM 1488 O O . GLU A 1 181 ? -11.475 -9.506 -1.283 1.00 64.56 181 GLU A O 1
ATOM 1493 N N . ASN A 1 182 ? -10.546 -10.904 -2.754 1.00 64.31 182 ASN A N 1
ATOM 1494 C CA . ASN A 1 182 ? -11.714 -10.917 -3.629 1.00 64.31 182 ASN A CA 1
ATOM 1495 C C . ASN A 1 182 ? -12.675 -12.008 -3.152 1.00 64.31 182 ASN A C 1
ATOM 1497 O O . ASN A 1 182 ? -12.496 -13.184 -3.481 1.00 64.31 182 ASN A O 1
ATOM 1501 N N . GLU A 1 183 ? -13.722 -11.620 -2.427 1.00 57.72 183 GLU A N 1
ATOM 1502 C CA . GLU A 1 183 ? -14.874 -12.488 -2.197 1.00 57.72 183 GLU A CA 1
ATOM 1503 C C . GLU A 1 183 ? -15.583 -12.735 -3.535 1.00 57.72 183 GLU A C 1
ATOM 1505 O O . GLU A 1 183 ? -16.282 -11.883 -4.091 1.00 57.72 183 GLU A O 1
ATOM 1510 N N . VAL A 1 184 ? -15.364 -13.923 -4.102 1.00 57.06 184 VAL A N 1
ATOM 1511 C CA . VAL A 1 184 ? -16.114 -14.394 -5.265 1.00 57.06 184 VAL A CA 1
ATOM 1512 C C . VAL A 1 184 ? -17.537 -14.678 -4.797 1.00 57.06 184 VAL A C 1
ATOM 1514 O O . VAL A 1 184 ? -17.841 -15.774 -4.326 1.00 57.06 184 VAL A O 1
ATOM 1517 N N . ASN A 1 185 ? -18.415 -13.686 -4.938 1.00 51.12 185 ASN A N 1
ATOM 1518 C CA . ASN A 1 185 ? -19.852 -13.863 -4.776 1.00 51.12 185 ASN A CA 1
ATOM 1519 C C . ASN A 1 185 ? -20.345 -14.869 -5.820 1.00 51.12 185 ASN A C 1
ATOM 1521 O O . ASN A 1 185 ? -20.559 -14.549 -6.990 1.00 51.12 185 ASN A O 1
ATOM 1525 N N . LYS A 1 186 ? -20.472 -16.123 -5.389 1.00 44.62 186 LYS A N 1
ATOM 1526 C CA . LYS A 1 186 ? -21.010 -17.228 -6.173 1.00 44.62 186 LYS A CA 1
ATOM 1527 C C . LYS A 1 186 ? -22.520 -17.014 -6.268 1.00 44.62 186 LYS A C 1
ATOM 1529 O O . LYS A 1 186 ? -23.249 -17.282 -5.320 1.00 44.62 186 LYS A O 1
ATOM 1534 N N . THR A 1 187 ? -22.984 -16.467 -7.386 1.00 53.44 187 THR A N 1
ATOM 1535 C CA . THR A 1 187 ? -24.418 -16.396 -7.681 1.00 53.44 187 THR A CA 1
ATOM 1536 C C . THR A 1 187 ? -24.947 -17.817 -7.881 1.00 53.44 187 THR A C 1
ATOM 1538 O O . THR A 1 187 ? -24.396 -18.554 -8.702 1.00 53.44 187 THR A O 1
ATOM 1541 N N . ASN A 1 188 ? -25.959 -18.189 -7.089 1.00 42.66 188 ASN A N 1
ATOM 1542 C CA . ASN A 1 188 ? -26.744 -19.423 -7.230 1.00 42.66 188 ASN A CA 1
ATOM 1543 C C . ASN A 1 188 ? -27.429 -19.521 -8.596 1.00 42.66 188 ASN A C 1
ATOM 1545 O O . ASN A 1 188 ? -27.859 -18.462 -9.109 1.00 42.66 188 ASN A O 1
#

Organism: Schizaphis graminum (NCBI:txid13262)

pLDDT: mean 70.46, std 20.18, range [33.75, 98.12]

Secondary structure (DSSP, 8-state):
-TGGGTTS-HHHHHHHHHHHHHHHHHHHHHHHHHHS-----PPPPHHHHHHHHHHHHHHHHHH-HHHHHHHHHHHHHHTTTTTT-----HHHHHHHHHHHHHHHHHSSSSHHHHHHHHHHHSSSSSSSSSS---S--------------------TTSGGGS------PPPPPPP-------------